Protein AF-A0A7D9D6M4-F1 (afdb_monomer)

Mean predicted aligned error: 22.17 Å

Solvent-accessible surface area (backbone atoms only — not comparable to full-atom values): 16544 Å² total; per-residue (Å²): 140,82,79,52,69,69,61,31,56,76,67,45,70,75,70,66,68,54,82,39,44,69,48,90,82,62,84,64,94,64,69,40,70,57,69,51,54,34,45,64,68,53,24,52,54,39,29,78,74,68,73,42,88,48,61,67,53,36,24,27,18,58,70,50,53,53,51,46,53,53,50,48,55,58,47,51,65,46,49,56,52,55,53,53,61,58,73,75,57,84,84,84,81,92,80,79,89,80,92,78,90,81,89,85,83,88,79,90,87,80,88,83,88,84,88,88,83,85,90,88,86,90,85,83,89,82,87,81,84,89,81,91,75,92,79,84,85,70,83,66,79,80,71,81,73,77,59,56,64,61,51,37,53,50,46,39,70,76,51,46,83,80,55,78,71,80,89,72,81,84,91,66,58,83,86,78,47,53,71,69,56,47,52,52,51,52,53,52,50,50,57,50,48,50,54,53,31,38,71,76,34,69,99,40,24,68,61,54,54,50,53,60,53,56,73,73,70,51,82,60,58,48,75,63,52,52,49,47,54,53,50,50,50,51,53,47,70,72,48,87,49,68,68,57,40,51,54,59,53,56,66,67,76,79,114

Foldseek 3Di:
DDDDPVNCVVVVVVDDADQAAPQPPPPDPDRARFDWWQAPVNQVLSCVPPVDRDDTGHTHHPVSVVVSVVVCVVVVVVVVVVVVVVVPDDDDDDDDDDDDDDDDDDDDDDDDDDDDDDDDDDDDDDDDDDDDDDPPDDDDPPPPPDCLVVLQVLLCVQVPPPQDRDPDDDPDDLVPDDPVVNVVVVVNVVSSQLSVLCVVPPPCSVVVVVVVVVVVPDPPCPVVNVVVVVVLVVQLVPDPDPVSVVVSVVVVVPD

Structure (mmCIF, N/CA/C/O backbone):
data_AF-A0A7D9D6M4-F1
#
_entry.id   AF-A0A7D9D6M4-F1
#
loop_
_atom_site.group_PDB
_atom_site.id
_atom_site.type_symbol
_atom_site.label_atom_id
_atom_site.label_alt_id
_atom_site.label_comp_id
_atom_site.label_asym_id
_atom_site.label_entity_id
_atom_site.label_seq_id
_atom_site.pdbx_PDB_ins_code
_atom_site.Cartn_x
_atom_site.Cartn_y
_atom_site.Cartn_z
_atom_site.occupancy
_atom_site.B_iso_or_equiv
_atom_site.auth_seq_id
_atom_site.auth_comp_id
_atom_site.auth_asym_id
_atom_site.auth_atom_id
_atom_site.pdbx_PDB_model_num
ATOM 1 N N . MET A 1 1 ? 44.114 9.763 -6.422 1.00 50.22 1 MET A N 1
ATOM 2 C CA . MET A 1 1 ? 43.766 8.334 -6.272 1.00 50.22 1 MET A CA 1
ATOM 3 C C . MET A 1 1 ? 43.674 7.740 -7.671 1.00 50.22 1 MET A C 1
ATOM 5 O O . MET A 1 1 ? 42.818 8.164 -8.436 1.00 50.22 1 MET A O 1
ATOM 9 N N . THR A 1 2 ? 44.609 6.870 -8.051 1.00 57.16 2 THR A N 1
ATOM 10 C CA . THR A 1 2 ? 44.751 6.381 -9.433 1.00 57.16 2 THR A CA 1
ATOM 11 C C . THR A 1 2 ? 44.367 4.907 -9.457 1.00 57.16 2 THR A C 1
ATOM 13 O O . THR A 1 2 ? 45.075 4.073 -8.904 1.00 57.16 2 THR A O 1
ATOM 16 N N . VAL A 1 3 ? 43.208 4.587 -10.031 1.00 69.31 3 VAL A N 1
ATOM 17 C CA . VAL A 1 3 ? 42.737 3.198 -10.156 1.00 69.31 3 VAL A CA 1
ATOM 18 C C . VAL A 1 3 ? 43.577 2.491 -11.221 1.00 69.31 3 VAL A C 1
ATOM 20 O O . VAL A 1 3 ? 43.764 3.046 -12.306 1.00 69.31 3 VAL A O 1
ATOM 23 N N . CYS A 1 4 ? 44.098 1.292 -10.932 1.00 79.81 4 CYS A N 1
ATOM 24 C CA . CYS A 1 4 ? 44.968 0.584 -11.874 1.00 79.81 4 CYS A CA 1
ATOM 25 C C . CYS A 1 4 ? 44.189 0.147 -13.135 1.00 79.81 4 CYS A C 1
ATOM 27 O O . CYS A 1 4 ? 43.014 -0.205 -13.012 1.00 79.81 4 CYS A O 1
ATOM 29 N N . PRO A 1 5 ? 44.805 0.128 -14.334 1.00 73.06 5 PRO A N 1
ATOM 30 C CA . PRO A 1 5 ? 44.101 -0.139 -15.594 1.00 73.06 5 PRO A CA 1
ATOM 31 C C . PRO A 1 5 ? 43.316 -1.454 -15.594 1.00 73.06 5 PRO A C 1
ATOM 33 O O . PRO A 1 5 ? 42.152 -1.469 -15.970 1.00 73.06 5 PRO A O 1
ATOM 36 N N . LYS A 1 6 ? 43.899 -2.528 -15.048 1.00 73.81 6 LYS A N 1
ATOM 37 C CA . LYS A 1 6 ? 43.255 -3.846 -14.949 1.00 73.81 6 LYS A CA 1
ATOM 38 C C . LYS A 1 6 ? 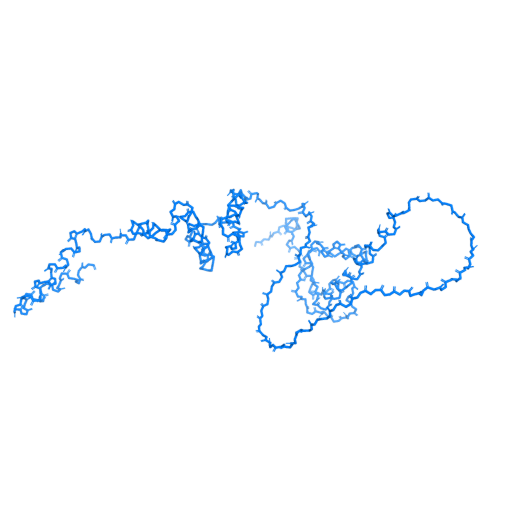42.025 -3.837 -14.035 1.00 73.81 6 LYS A C 1
ATOM 40 O O . LYS A 1 6 ? 40.992 -4.406 -14.361 1.00 73.81 6 LYS A O 1
ATOM 45 N N . HIS A 1 7 ? 42.117 -3.158 -12.894 1.00 72.25 7 HIS A N 1
ATOM 46 C CA . HIS A 1 7 ? 40.987 -2.976 -11.979 1.00 72.25 7 HIS A CA 1
ATOM 47 C C . HIS A 1 7 ? 39.912 -2.079 -12.606 1.00 72.25 7 HIS A C 1
ATOM 49 O O . HIS A 1 7 ? 38.720 -2.269 -12.402 1.00 72.25 7 HIS A O 1
ATOM 55 N N . ARG A 1 8 ? 40.338 -1.120 -13.426 1.00 71.81 8 ARG A N 1
ATOM 56 C CA . ARG A 1 8 ? 39.474 -0.188 -14.143 1.00 71.81 8 ARG A CA 1
ATOM 57 C C . ARG A 1 8 ? 38.750 -0.851 -15.328 1.00 71.81 8 ARG A C 1
ATOM 59 O O . ARG A 1 8 ? 37.613 -0.482 -15.600 1.00 71.81 8 ARG A O 1
ATOM 66 N N . GLU A 1 9 ? 39.356 -1.852 -15.969 1.00 66.94 9 GLU A N 1
ATOM 67 C CA . GLU A 1 9 ? 38.728 -2.748 -16.956 1.00 66.94 9 GLU A CA 1
ATOM 68 C C . GLU A 1 9 ? 37.730 -3.712 -16.307 1.00 66.94 9 GLU A C 1
ATOM 70 O O . GLU A 1 9 ? 36.590 -3.793 -16.757 1.00 66.94 9 GLU A O 1
ATOM 75 N N . LEU A 1 10 ? 38.119 -4.381 -15.215 1.00 69.81 10 LEU A N 1
ATOM 76 C CA . LEU A 1 10 ? 37.256 -5.324 -14.488 1.00 69.81 10 LEU A CA 1
ATOM 77 C C . LEU A 1 10 ? 35.989 -4.668 -13.930 1.00 69.81 10 LEU A C 1
ATOM 79 O O . LEU A 1 10 ? 34.931 -5.286 -13.907 1.00 69.81 10 LEU A O 1
ATOM 83 N N . LEU A 1 11 ? 36.093 -3.412 -13.495 1.00 71.31 11 LEU A N 1
ATOM 84 C CA . LEU A 1 11 ? 34.955 -2.635 -13.006 1.00 71.31 11 LEU A CA 1
ATOM 85 C C . LEU A 1 11 ? 34.173 -1.924 -14.123 1.00 71.31 11 LEU A C 1
ATOM 87 O O . LEU A 1 11 ? 33.243 -1.178 -13.826 1.00 71.31 11 LEU A O 1
ATOM 91 N N . GLY A 1 12 ? 34.562 -2.082 -15.394 1.00 64.94 12 GLY A N 1
ATOM 92 C CA . GLY A 1 12 ? 33.904 -1.408 -16.516 1.00 64.94 12 GLY A CA 1
ATOM 93 C C . GLY A 1 12 ? 34.005 0.123 -16.475 1.00 64.94 12 GLY A C 1
ATOM 94 O O . GLY A 1 12 ? 33.242 0.807 -17.144 1.00 64.94 12 GLY A O 1
ATOM 95 N N . ILE A 1 13 ? 34.952 0.696 -15.723 1.00 66.06 13 ILE A N 1
ATOM 96 C CA . ILE A 1 13 ? 35.081 2.152 -15.510 1.00 66.06 13 ILE A CA 1
ATOM 97 C C . ILE A 1 13 ? 35.510 2.886 -16.797 1.00 66.06 13 ILE A C 1
ATOM 99 O O . ILE A 1 13 ? 35.293 4.091 -16.939 1.00 66.06 13 ILE A O 1
ATOM 103 N N . TYR A 1 14 ? 36.115 2.179 -17.758 1.00 59.72 14 TYR A N 1
ATOM 104 C CA . TYR A 1 14 ? 36.388 2.719 -19.096 1.00 59.72 14 TYR A CA 1
ATOM 105 C C . TYR A 1 14 ? 35.158 2.766 -19.999 1.00 59.72 14 TYR A C 1
ATOM 107 O O . TYR A 1 14 ? 35.207 3.423 -21.040 1.00 59.72 14 TYR A O 1
ATOM 115 N N . TRP A 1 15 ? 34.071 2.090 -19.623 1.00 60.31 15 TRP A N 1
ATOM 116 C CA . TRP A 1 15 ? 32.857 2.103 -20.411 1.00 60.31 15 TRP A CA 1
ATOM 117 C C . TRP A 1 15 ? 32.214 3.481 -20.293 1.00 60.31 15 TRP A C 1
ATOM 119 O O . TRP A 1 15 ? 31.573 3.840 -19.306 1.00 60.31 15 TRP A O 1
ATOM 129 N N . ARG A 1 16 ? 32.456 4.292 -21.317 1.00 59.62 16 ARG A N 1
ATOM 130 C CA . ARG A 1 16 ? 31.718 5.519 -21.554 1.00 59.62 16 ARG A CA 1
ATOM 131 C C . ARG A 1 16 ? 30.738 5.214 -22.672 1.00 59.62 16 ARG A C 1
ATOM 133 O O . ARG A 1 16 ? 31.200 4.857 -23.761 1.00 59.62 16 ARG A O 1
ATOM 140 N N . PRO A 1 17 ? 29.424 5.330 -22.432 1.00 60.41 17 PRO A N 1
ATOM 141 C CA . PRO A 1 17 ? 28.465 5.183 -23.505 1.00 60.41 17 PRO A CA 1
ATOM 142 C C . PRO A 1 17 ? 28.837 6.180 -24.597 1.00 60.41 17 PRO A C 1
ATOM 144 O O . PRO A 1 17 ? 29.098 7.359 -24.346 1.00 60.41 17 PRO A O 1
ATOM 147 N N . VAL A 1 18 ? 28.943 5.684 -25.824 1.00 66.19 18 VAL A N 1
ATOM 148 C CA . VAL A 1 18 ? 29.160 6.564 -26.965 1.00 66.19 18 VAL A CA 1
ATOM 149 C C . VAL A 1 18 ? 27.889 7.393 -27.099 1.00 66.19 18 VAL A C 1
ATOM 151 O O . VAL A 1 18 ? 26.826 6.814 -27.292 1.00 66.19 18 VAL A O 1
ATOM 154 N N . HIS A 1 19 ? 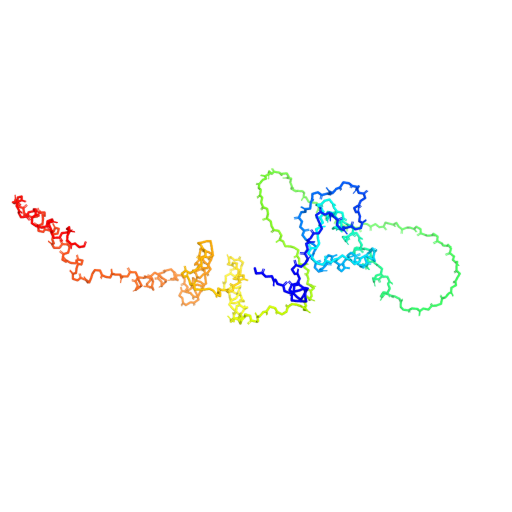27.988 8.725 -27.047 1.00 69.38 19 HIS A N 1
ATOM 155 C CA . HIS A 1 19 ? 26.836 9.637 -27.176 1.00 69.38 19 HIS A CA 1
ATOM 156 C C . HIS A 1 19 ? 26.239 9.702 -28.593 1.00 69.38 19 HIS A C 1
ATOM 158 O O . HIS A 1 19 ? 25.723 10.728 -29.046 1.00 69.38 19 HIS A O 1
ATOM 164 N N . ARG A 1 20 ? 26.382 8.617 -29.354 1.00 81.12 20 ARG A N 1
ATOM 165 C CA . ARG A 1 20 ? 25.864 8.444 -30.703 1.00 81.12 20 ARG A CA 1
ATOM 166 C C . ARG A 1 20 ? 25.020 7.185 -30.715 1.00 81.12 20 ARG A C 1
ATOM 168 O O . ARG A 1 20 ? 25.430 6.160 -30.183 1.00 81.12 20 ARG A O 1
ATOM 175 N N . CYS A 1 21 ? 23.884 7.272 -31.398 1.00 87.12 21 CYS A N 1
ATOM 176 C CA . CYS A 1 21 ? 23.018 6.130 -31.638 1.00 87.12 21 CYS A CA 1
ATOM 177 C C . CYS A 1 21 ? 23.811 4.976 -32.269 1.00 87.12 21 CYS A C 1
ATOM 179 O O . CYS A 1 21 ? 24.358 5.139 -33.359 1.00 87.12 21 CYS A O 1
ATOM 181 N N . GLN A 1 22 ? 23.843 3.823 -31.600 1.00 86.25 22 GLN A N 1
ATOM 182 C CA . GLN A 1 22 ? 24.524 2.618 -32.095 1.00 86.25 22 GLN A CA 1
ATOM 183 C C . GLN A 1 22 ? 23.600 1.661 -32.866 1.00 86.25 22 GLN A C 1
ATOM 185 O O . GLN A 1 22 ? 23.990 0.545 -33.193 1.00 86.25 22 GLN A O 1
ATOM 190 N N . HIS A 1 23 ? 22.358 2.062 -33.147 1.00 87.56 23 HIS A N 1
ATOM 191 C CA . HIS A 1 23 ? 21.409 1.191 -33.837 1.00 87.56 23 HIS A CA 1
ATOM 192 C C . HIS A 1 23 ? 21.725 1.084 -35.346 1.00 87.56 23 HIS A C 1
ATOM 194 O O . HIS A 1 23 ? 21.899 2.128 -35.978 1.00 87.56 23 HIS A O 1
ATOM 200 N N . PRO A 1 24 ? 21.683 -0.113 -35.971 1.00 87.25 24 PRO A N 1
ATOM 201 C CA . PRO A 1 24 ? 21.989 -0.293 -37.402 1.00 87.25 24 PRO A CA 1
ATOM 202 C C . PRO A 1 24 ? 21.099 0.513 -38.360 1.00 87.25 24 PRO A C 1
ATOM 204 O O . PRO A 1 24 ? 21.524 0.924 -39.434 1.00 87.25 24 PRO A O 1
ATOM 207 N N . LEU A 1 25 ? 19.850 0.786 -37.965 1.00 85.75 25 LEU A N 1
ATOM 208 C CA . LEU A 1 25 ? 18.918 1.616 -38.750 1.00 85.75 25 LEU A CA 1
ATOM 209 C C . LEU A 1 25 ? 19.247 3.121 -38.732 1.00 85.75 25 LEU A C 1
ATOM 211 O O . LEU A 1 25 ? 18.561 3.904 -39.397 1.00 85.75 25 LEU A O 1
ATOM 215 N N . HIS A 1 26 ? 20.245 3.555 -37.958 1.00 86.00 26 HIS A N 1
ATOM 216 C CA . HIS A 1 26 ? 20.613 4.963 -37.859 1.00 86.00 26 HIS A CA 1
ATOM 217 C C . HIS A 1 26 ? 21.401 5.396 -39.099 1.00 86.00 26 HIS A C 1
ATOM 219 O O . HIS A 1 26 ? 22.602 5.183 -39.202 1.00 86.00 26 HIS A O 1
ATOM 225 N N . LYS A 1 27 ? 20.716 6.034 -40.052 1.00 77.00 27 LYS A N 1
ATOM 226 C CA . LYS A 1 27 ? 21.308 6.485 -41.327 1.00 77.00 27 LYS A CA 1
ATOM 227 C C . LYS A 1 27 ? 21.856 7.921 -41.298 1.00 77.00 27 LYS A C 1
ATOM 229 O O . LYS A 1 27 ? 22.356 8.404 -42.307 1.00 77.00 27 LYS A O 1
ATOM 234 N N . SER A 1 28 ? 21.744 8.628 -40.173 1.00 73.75 28 SER A N 1
ATOM 235 C CA . SER A 1 28 ? 22.079 10.057 -40.094 1.00 73.75 28 SER A CA 1
ATOM 236 C C . SER A 1 28 ? 23.508 10.291 -39.598 1.00 73.75 28 SER A C 1
ATOM 238 O O . SER A 1 28 ? 23.866 9.838 -38.515 1.00 73.75 28 SER A O 1
ATOM 240 N N . SER A 1 29 ? 24.298 11.106 -40.306 1.00 65.50 29 SER A N 1
ATOM 241 C CA . SER A 1 29 ? 25.647 11.508 -39.855 1.00 65.50 29 SER A CA 1
ATOM 242 C C . SER A 1 29 ? 25.647 12.388 -38.598 1.00 65.50 29 SER A C 1
ATOM 244 O O . SER A 1 29 ? 26.674 12.518 -37.934 1.00 65.50 29 SER A O 1
ATOM 246 N N . LYS A 1 30 ? 24.506 13.002 -38.250 1.00 66.19 30 LYS A N 1
ATOM 247 C CA . LYS A 1 30 ? 24.358 13.787 -37.017 1.00 66.19 30 LYS A CA 1
ATOM 248 C C . LYS A 1 30 ? 24.189 12.852 -35.810 1.00 66.19 30 LYS A C 1
ATOM 250 O O . LYS A 1 30 ? 23.420 11.889 -35.908 1.00 66.19 30 LYS A O 1
ATOM 255 N N . PRO A 1 31 ? 24.841 13.140 -34.666 1.00 63.72 31 PRO A N 1
ATOM 256 C CA . PRO A 1 31 ? 24.585 12.414 -33.429 1.00 63.72 31 PRO A CA 1
ATOM 257 C C . PRO A 1 31 ? 23.116 12.626 -33.049 1.00 63.72 31 PRO A C 1
ATOM 259 O O . PRO A 1 31 ? 22.688 13.742 -32.756 1.00 63.72 31 PRO A O 1
ATOM 262 N N . GLY A 1 32 ? 22.307 11.569 -33.148 1.00 64.12 32 GLY A N 1
ATOM 263 C CA . GLY A 1 32 ? 20.921 11.621 -32.695 1.00 64.12 32 GLY A CA 1
ATOM 264 C C . GLY A 1 32 ? 20.891 11.856 -31.188 1.00 64.12 32 GLY A C 1
ATOM 265 O O . GLY A 1 32 ? 21.731 11.306 -30.482 1.00 64.12 32 GLY A O 1
ATOM 266 N N . LYS A 1 33 ? 19.930 12.647 -30.692 1.00 71.56 33 LYS A N 1
ATOM 267 C CA . LYS A 1 33 ? 19.698 12.757 -29.246 1.00 71.56 33 LYS A CA 1
ATOM 268 C C . LYS A 1 33 ? 19.424 11.358 -28.703 1.00 71.56 33 LYS A C 1
ATOM 270 O O . LYS A 1 33 ? 18.444 10.715 -29.094 1.00 71.56 33 LYS A O 1
ATOM 275 N N . CYS A 1 34 ? 20.340 10.884 -27.878 1.00 76.50 34 CYS A N 1
ATOM 276 C CA . CYS A 1 34 ? 20.250 9.585 -27.254 1.00 76.50 34 CYS A CA 1
ATOM 277 C C . CYS A 1 34 ? 19.219 9.645 -26.129 1.00 76.50 34 CYS A C 1
ATOM 279 O O . CYS A 1 34 ? 19.169 10.624 -25.390 1.00 76.50 34 CYS A O 1
ATOM 281 N N . ASP A 1 35 ? 18.346 8.641 -26.073 1.00 76.25 35 ASP A N 1
ATOM 282 C CA . ASP A 1 35 ? 17.204 8.622 -25.154 1.00 76.25 35 ASP A CA 1
ATOM 283 C C . ASP A 1 35 ? 17.455 7.632 -24.014 1.00 76.25 35 ASP A C 1
ATOM 285 O O . ASP A 1 35 ? 17.551 8.003 -22.849 1.00 76.25 35 ASP A O 1
ATOM 289 N N . ARG A 1 36 ? 17.627 6.350 -24.359 1.00 79.31 36 ARG A N 1
ATOM 290 C CA . ARG A 1 36 ? 17.828 5.269 -23.385 1.00 79.31 36 ARG A CA 1
ATOM 291 C C . ARG A 1 36 ? 18.831 4.245 -23.892 1.00 79.31 36 ARG A C 1
ATOM 293 O O . ARG A 1 36 ? 18.892 3.985 -25.099 1.00 79.31 36 ARG A O 1
ATOM 300 N N . GLY A 1 37 ? 19.530 3.613 -22.952 1.00 86.44 37 GLY A N 1
ATOM 301 C CA . GLY A 1 37 ? 20.450 2.511 -23.215 1.00 86.44 37 GLY A CA 1
ATOM 302 C C . GLY A 1 37 ? 19.768 1.271 -23.809 1.00 86.44 37 GLY A C 1
ATOM 303 O O . GLY A 1 37 ? 18.572 1.025 -23.609 1.00 86.44 37 GLY A O 1
ATOM 304 N N . VAL A 1 38 ? 20.534 0.495 -24.567 1.00 87.38 38 VAL A N 1
ATOM 305 C CA . VAL A 1 38 ? 20.157 -0.817 -25.107 1.00 87.38 38 VAL A CA 1
ATOM 306 C C . VAL A 1 38 ? 20.009 -1.807 -23.957 1.00 87.38 38 VAL A C 1
ATOM 308 O O . VAL A 1 38 ? 20.909 -1.939 -23.132 1.00 87.38 38 VAL A O 1
ATOM 311 N N . THR A 1 39 ? 18.885 -2.516 -23.896 1.00 87.81 39 THR A N 1
ATOM 312 C CA . THR A 1 39 ? 18.700 -3.643 -22.970 1.00 87.81 39 THR A CA 1
ATOM 313 C C . THR A 1 39 ? 19.249 -4.927 -23.588 1.00 87.81 39 THR A C 1
ATOM 315 O O . THR A 1 39 ? 19.402 -5.008 -24.805 1.00 87.81 39 THR A O 1
ATOM 318 N N . PHE A 1 40 ? 19.500 -5.958 -22.779 1.00 86.44 40 PHE A N 1
ATOM 319 C CA . PHE A 1 40 ? 19.963 -7.255 -23.285 1.00 86.44 40 PHE A CA 1
ATOM 320 C C . PHE A 1 40 ? 19.023 -7.838 -24.354 1.00 86.44 40 PHE A C 1
ATOM 322 O O . PHE A 1 40 ? 19.477 -8.218 -25.431 1.00 86.44 40 PHE A O 1
ATOM 329 N N . LYS A 1 41 ? 17.705 -7.802 -24.104 1.00 89.62 41 LYS A N 1
ATOM 330 C CA . LYS A 1 41 ? 16.676 -8.209 -25.075 1.00 89.62 41 LYS A CA 1
ATOM 331 C C . LYS A 1 41 ? 16.829 -7.479 -26.410 1.00 89.62 41 LYS A C 1
ATOM 333 O O . LYS A 1 41 ? 16.899 -8.119 -27.449 1.00 89.62 41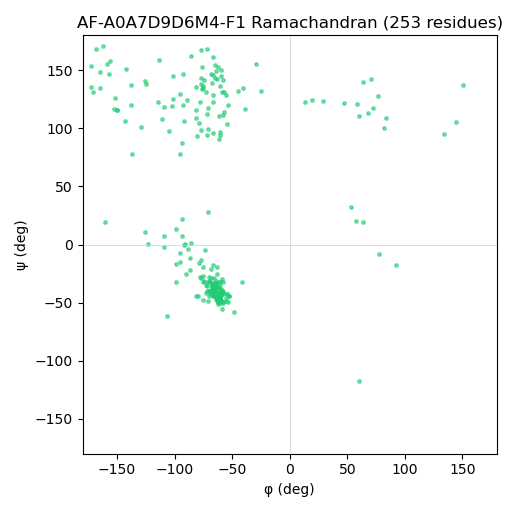 LYS A O 1
ATOM 338 N N . MET A 1 42 ? 16.965 -6.156 -26.367 1.00 88.88 42 MET A N 1
ATOM 339 C CA . MET A 1 42 ? 17.135 -5.347 -27.572 1.00 88.88 42 MET A CA 1
ATOM 340 C C . MET A 1 42 ? 18.467 -5.645 -28.281 1.00 88.88 42 MET A C 1
ATOM 342 O O . MET A 1 42 ? 18.509 -5.679 -29.502 1.00 88.88 42 MET A O 1
ATOM 346 N N . SER A 1 43 ? 19.555 -5.895 -27.547 1.00 90.56 43 SER A N 1
ATOM 347 C CA . SER A 1 43 ? 20.842 -6.313 -28.128 1.00 90.56 43 SER A CA 1
ATOM 348 C C . SER A 1 43 ? 20.718 -7.640 -28.884 1.00 90.56 43 SER A C 1
ATOM 350 O O . SER A 1 43 ? 21.168 -7.744 -30.026 1.00 90.56 43 SER A O 1
ATOM 352 N N . LYS A 1 44 ? 20.038 -8.625 -28.283 1.00 90.44 44 LYS A N 1
ATOM 353 C CA . LYS A 1 44 ? 19.739 -9.918 -28.909 1.00 90.44 44 LYS A CA 1
ATOM 354 C C . LYS A 1 44 ? 18.874 -9.750 -30.159 1.00 90.44 44 LYS A C 1
ATOM 356 O O . LYS A 1 44 ? 19.230 -10.257 -31.212 1.00 90.44 44 LYS A O 1
ATOM 361 N N . GLU A 1 45 ? 17.803 -8.965 -30.068 1.00 93.31 45 GLU A N 1
ATOM 362 C CA . GLU A 1 45 ? 16.934 -8.631 -31.203 1.00 93.31 45 GLU A CA 1
ATOM 363 C C . GLU A 1 45 ? 17.712 -7.961 -32.346 1.00 93.31 45 GLU A C 1
ATOM 365 O O . GLU A 1 45 ? 17.502 -8.286 -33.515 1.00 93.31 45 GLU A O 1
ATOM 370 N N . ILE A 1 46 ? 18.641 -7.052 -32.024 1.00 91.38 46 ILE A N 1
ATOM 371 C CA . ILE A 1 46 ? 19.475 -6.395 -33.034 1.00 91.38 46 ILE A CA 1
ATOM 372 C C . ILE A 1 46 ? 20.416 -7.399 -33.708 1.00 91.38 46 ILE A C 1
ATOM 374 O O . ILE A 1 46 ? 20.549 -7.389 -34.934 1.00 91.38 46 ILE A O 1
ATOM 378 N N . LYS A 1 47 ? 21.045 -8.272 -32.917 1.00 91.50 47 LYS A N 1
ATOM 379 C CA . LYS A 1 47 ? 21.922 -9.327 -33.420 1.00 91.50 47 LYS A CA 1
ATOM 380 C C . LYS A 1 47 ? 21.161 -10.282 -34.343 1.00 91.50 47 LYS A C 1
ATOM 382 O O . LYS A 1 47 ? 21.621 -10.548 -35.441 1.00 91.50 47 LYS A O 1
ATOM 387 N N . ASP A 1 48 ? 19.974 -10.726 -33.949 1.00 90.00 48 ASP A N 1
ATOM 388 C CA . ASP A 1 48 ? 19.199 -11.702 -34.721 1.00 90.00 48 ASP A CA 1
ATOM 389 C C . ASP A 1 48 ? 18.673 -11.139 -36.054 1.00 90.00 48 ASP A C 1
ATOM 391 O O . ASP A 1 48 ? 18.454 -11.892 -37.000 1.00 90.00 48 ASP A O 1
ATOM 395 N N . GLN A 1 49 ? 18.423 -9.828 -36.134 1.00 89.06 49 GLN A N 1
ATOM 396 C CA . GLN A 1 49 ? 17.820 -9.204 -37.318 1.00 89.06 49 GLN A CA 1
ATOM 397 C C . GLN A 1 49 ? 18.813 -8.532 -38.259 1.00 89.06 49 GLN A C 1
ATOM 399 O O . GLN A 1 49 ? 18.566 -8.479 -39.463 1.00 89.06 49 GLN A O 1
ATOM 404 N N . TRP A 1 50 ? 19.897 -7.978 -37.720 1.00 89.50 50 TRP A N 1
ATOM 405 C CA . TRP A 1 50 ? 20.874 -7.213 -38.495 1.00 89.50 50 TRP A CA 1
ATOM 406 C C . TRP A 1 50 ? 22.295 -7.767 -38.385 1.00 89.50 50 TRP A C 1
ATOM 408 O O . TRP A 1 50 ? 23.188 -7.186 -38.989 1.00 89.50 50 TRP A O 1
ATOM 418 N N . ASP A 1 51 ? 22.513 -8.851 -37.632 1.00 88.50 51 ASP A N 1
ATOM 419 C CA . ASP A 1 51 ? 23.829 -9.464 -37.382 1.00 88.50 51 ASP A CA 1
ATOM 420 C C . ASP A 1 51 ? 24.880 -8.473 -36.845 1.00 88.50 51 ASP A C 1
ATOM 422 O O . ASP A 1 51 ? 26.079 -8.564 -37.094 1.00 88.50 51 ASP A O 1
ATOM 426 N N . VAL A 1 52 ? 24.416 -7.481 -36.075 1.00 90.25 52 VAL A N 1
ATOM 427 C CA . VAL A 1 52 ? 25.271 -6.483 -35.422 1.00 90.25 52 VAL A CA 1
ATOM 428 C C . VAL A 1 52 ? 25.188 -6.652 -33.913 1.00 90.25 52 VAL A C 1
ATOM 430 O O . VAL A 1 52 ? 24.119 -6.531 -33.314 1.00 90.25 52 VAL A O 1
ATOM 433 N N . LEU A 1 53 ? 26.334 -6.871 -33.269 1.00 88.44 53 LEU A N 1
ATOM 434 C CA . LEU A 1 53 ? 26.414 -6.916 -31.813 1.00 88.44 53 LEU A CA 1
ATOM 435 C C . LEU A 1 53 ? 26.486 -5.498 -31.236 1.00 88.44 53 LEU A C 1
ATOM 437 O O . LEU A 1 53 ? 27.516 -4.828 -31.318 1.00 88.44 53 LEU A O 1
ATOM 441 N N . VAL A 1 54 ? 25.401 -5.061 -30.601 1.00 88.00 54 VAL A N 1
ATOM 442 C CA . VAL A 1 54 ? 25.353 -3.800 -29.847 1.00 88.00 54 VAL A CA 1
ATOM 443 C C . VAL A 1 54 ? 25.468 -4.108 -28.359 1.00 88.00 54 VAL A C 1
ATOM 445 O O . VAL A 1 54 ? 24.686 -4.892 -27.829 1.00 88.00 54 VAL A O 1
ATOM 448 N N . GLN A 1 55 ? 26.431 -3.501 -27.669 1.00 85.25 55 GLN A N 1
ATOM 449 C CA . GLN A 1 55 ? 26.638 -3.742 -26.238 1.00 85.25 55 GLN A CA 1
ATOM 450 C C . GLN A 1 55 ? 25.445 -3.253 -25.401 1.00 85.25 55 GLN A C 1
ATOM 452 O O . GLN A 1 55 ? 24.844 -2.212 -25.680 1.00 85.25 55 GLN A O 1
ATOM 457 N N . THR A 1 56 ? 25.109 -3.992 -24.344 1.00 84.38 56 THR A N 1
ATOM 458 C CA . THR A 1 56 ? 24.096 -3.566 -23.369 1.00 84.38 56 THR A CA 1
ATOM 459 C C . THR A 1 56 ? 24.525 -2.249 -22.717 1.00 84.38 56 THR A C 1
ATOM 461 O O . THR A 1 56 ? 25.688 -2.070 -22.367 1.00 84.38 56 THR A O 1
ATOM 464 N N . GLY A 1 57 ? 23.590 -1.311 -22.575 1.00 80.31 57 GLY A N 1
ATOM 465 C CA . GLY A 1 57 ? 23.839 0.045 -22.086 1.00 80.31 57 GLY A CA 1
ATOM 466 C C . GLY A 1 57 ? 24.133 1.066 -23.187 1.00 80.31 57 GLY A C 1
ATOM 467 O O . GLY A 1 57 ? 23.968 2.259 -22.947 1.00 80.31 57 GLY A O 1
ATOM 468 N N . SER A 1 58 ? 24.489 0.638 -24.403 1.00 85.88 58 SER A N 1
ATOM 469 C CA . SER A 1 58 ? 24.777 1.560 -25.504 1.00 85.88 58 SER A CA 1
ATOM 470 C C . SER A 1 58 ? 23.604 2.479 -25.824 1.00 85.88 58 SER A C 1
ATOM 472 O O . SER A 1 58 ? 22.443 2.075 -25.801 1.00 85.88 58 SER A O 1
ATOM 474 N N . GLU A 1 59 ? 23.895 3.733 -26.141 1.00 86.06 59 GLU A N 1
ATOM 475 C CA . GLU A 1 59 ? 22.867 4.736 -26.371 1.00 86.06 59 GLU A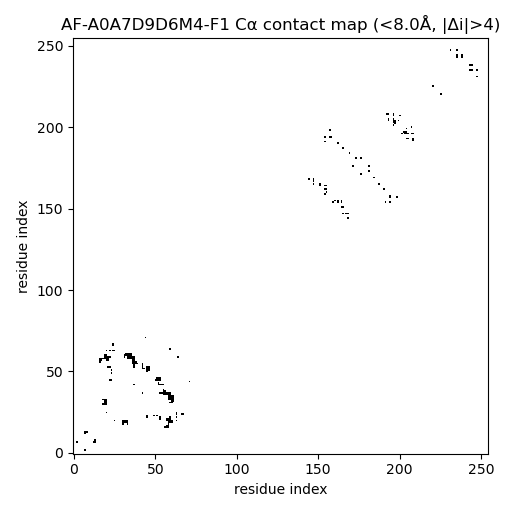 CA 1
ATOM 476 C C . GLU A 1 59 ? 22.194 4.574 -27.750 1.00 86.06 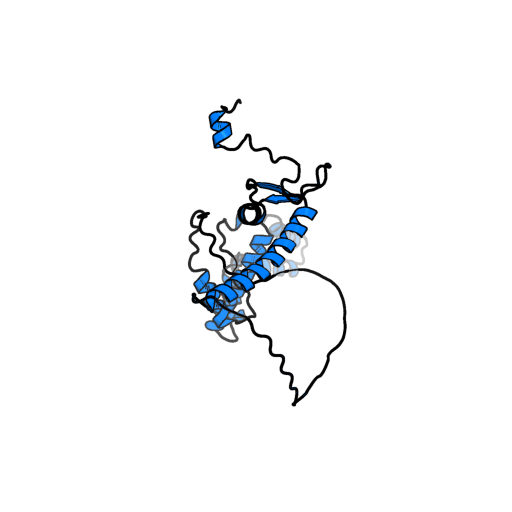59 GLU A C 1
ATOM 478 O O . GLU A 1 59 ? 22.849 4.411 -28.784 1.00 86.06 59 GLU A O 1
ATOM 483 N N . ILE A 1 60 ? 20.857 4.632 -27.775 1.00 87.88 60 ILE A N 1
ATOM 484 C CA . ILE A 1 60 ? 20.042 4.633 -28.999 1.00 87.88 60 ILE A CA 1
ATOM 485 C C . ILE A 1 60 ? 19.108 5.845 -28.992 1.00 87.88 60 ILE A C 1
ATOM 487 O O . ILE A 1 60 ? 18.533 6.211 -27.963 1.00 87.88 60 ILE A O 1
ATOM 491 N N . CYS A 1 61 ? 18.934 6.470 -30.159 1.00 88.69 61 CYS A N 1
ATOM 492 C CA . CYS A 1 61 ? 18.010 7.586 -30.330 1.00 88.69 61 CYS A CA 1
ATOM 493 C C . CYS A 1 61 ? 16.547 7.118 -30.390 1.00 88.69 61 CYS A C 1
ATOM 495 O O . CYS A 1 61 ? 16.241 6.013 -30.849 1.00 88.69 61 CYS A O 1
ATOM 497 N N . ARG A 1 62 ? 15.621 7.994 -29.987 1.00 86.12 62 ARG A N 1
ATOM 498 C CA . ARG A 1 62 ? 14.183 7.683 -29.929 1.00 86.12 62 ARG A CA 1
ATOM 499 C C . ARG A 1 62 ? 13.629 7.135 -31.254 1.00 86.12 62 ARG A C 1
ATOM 501 O O . ARG A 1 62 ? 12.970 6.101 -31.265 1.00 86.12 62 ARG A O 1
ATOM 508 N N . GLN A 1 63 ? 14.000 7.757 -32.374 1.00 87.88 63 GLN A N 1
ATOM 509 C CA . GLN A 1 63 ? 13.541 7.367 -33.715 1.00 87.88 63 GLN A CA 1
ATOM 510 C C . GLN A 1 63 ? 13.967 5.946 -34.106 1.00 87.88 63 GLN A C 1
ATOM 512 O O . GLN A 1 63 ? 13.191 5.200 -34.697 1.00 87.88 63 GLN A O 1
ATOM 517 N N . CYS A 1 64 ? 15.205 5.549 -33.793 1.00 89.12 64 CYS A N 1
ATOM 518 C CA . CYS A 1 64 ? 15.665 4.193 -34.095 1.00 89.12 64 CYS A CA 1
ATOM 519 C C . CYS A 1 64 ? 14.997 3.159 -33.191 1.00 89.12 64 CYS A C 1
ATOM 521 O O . CYS A 1 64 ? 14.732 2.051 -33.641 1.00 89.12 64 CYS A O 1
ATOM 523 N N . ARG A 1 65 ? 14.674 3.524 -31.946 1.00 88.31 65 ARG A N 1
ATOM 524 C CA . ARG A 1 65 ? 13.939 2.655 -31.021 1.00 88.31 65 ARG A CA 1
ATOM 525 C C . ARG A 1 65 ? 12.494 2.426 -31.473 1.00 88.31 65 ARG A C 1
ATOM 527 O O . ARG A 1 65 ? 12.010 1.304 -31.375 1.00 88.31 65 ARG A O 1
ATOM 534 N N . GLU A 1 66 ? 11.817 3.457 -31.972 1.00 89.00 66 GLU A N 1
ATOM 535 C CA . GLU A 1 66 ? 10.469 3.342 -32.552 1.00 89.00 66 GLU A CA 1
ATOM 536 C C . GLU A 1 66 ? 10.482 2.427 -33.785 1.00 89.00 66 GLU A C 1
ATOM 538 O O . GLU A 1 66 ? 9.780 1.418 -33.803 1.00 89.00 66 GLU A O 1
ATOM 543 N N . LYS A 1 67 ? 11.391 2.678 -34.736 1.00 88.81 67 LYS A N 1
ATOM 544 C CA . LYS A 1 67 ? 11.568 1.827 -35.926 1.00 88.81 67 LYS A CA 1
ATOM 545 C C . LYS A 1 67 ? 11.929 0.384 -35.583 1.00 88.81 67 LYS A C 1
ATOM 547 O O . LYS A 1 67 ? 11.447 -0.541 -36.225 1.00 88.81 67 LYS A O 1
ATOM 552 N N . HIS A 1 68 ? 12.766 0.179 -34.566 1.00 90.12 68 HIS A N 1
ATOM 553 C CA . HIS A 1 68 ? 13.100 -1.153 -34.071 1.00 90.12 68 HIS A CA 1
ATOM 554 C C . HIS A 1 68 ? 11.849 -1.880 -33.561 1.00 90.12 68 HIS A C 1
ATOM 556 O O . HIS A 1 68 ? 11.606 -3.014 -33.955 1.00 90.12 68 HIS A O 1
ATOM 562 N N . LYS A 1 69 ? 11.004 -1.221 -32.753 1.00 89.19 69 LYS A N 1
ATOM 563 C CA . LYS A 1 69 ? 9.741 -1.811 -32.272 1.00 89.19 69 LYS A CA 1
ATOM 564 C C . LYS A 1 69 ? 8.805 -2.186 -33.423 1.00 89.19 69 LYS A C 1
ATOM 566 O O . LYS A 1 69 ? 8.201 -3.253 -33.383 1.00 89.19 69 LYS A O 1
ATOM 571 N N . GLU A 1 70 ? 8.680 -1.330 -34.433 1.00 87.75 70 GLU A N 1
ATOM 572 C CA . GLU A 1 70 ? 7.870 -1.605 -35.628 1.00 87.75 70 GLU A CA 1
ATOM 573 C C . GLU A 1 70 ? 8.420 -2.792 -36.428 1.00 87.75 70 GLU A C 1
ATOM 575 O O . GLU A 1 70 ? 7.664 -3.685 -36.820 1.00 87.75 70 GLU A O 1
ATOM 580 N N . HIS A 1 71 ? 9.741 -2.848 -36.615 1.00 86.94 71 HIS A N 1
ATOM 581 C CA . HIS A 1 71 ? 10.407 -3.937 -37.323 1.00 86.94 71 HIS A CA 1
ATOM 582 C C . HIS A 1 71 ? 10.280 -5.265 -36.568 1.00 86.94 71 HIS A C 1
ATOM 584 O O . HIS A 1 71 ? 9.971 -6.288 -37.174 1.00 86.94 71 HIS A O 1
ATOM 590 N N . ILE A 1 72 ? 10.421 -5.253 -35.240 1.00 86.06 72 ILE A N 1
ATOM 591 C CA . ILE A 1 72 ? 10.237 -6.433 -34.389 1.00 86.06 72 ILE A CA 1
ATOM 592 C C . ILE A 1 72 ? 8.799 -6.935 -34.455 1.00 86.06 72 ILE A C 1
ATOM 594 O O . ILE A 1 72 ? 8.600 -8.114 -34.742 1.00 86.06 72 ILE A O 1
ATOM 598 N N . LYS A 1 73 ? 7.799 -6.057 -34.298 1.00 83.69 73 LYS A N 1
ATOM 599 C CA . LYS A 1 73 ? 6.379 -6.424 -34.449 1.00 83.69 73 LYS A CA 1
ATOM 600 C C . LYS A 1 73 ? 6.109 -7.063 -35.813 1.00 83.69 73 LYS A C 1
ATOM 602 O O . LYS A 1 73 ? 5.551 -8.152 -35.881 1.00 83.69 73 LYS A O 1
ATOM 607 N N . THR A 1 74 ? 6.593 -6.434 -36.883 1.00 78.94 74 THR A N 1
ATOM 608 C CA . THR A 1 74 ? 6.422 -6.926 -38.259 1.00 78.94 74 THR A CA 1
ATOM 609 C C . THR A 1 74 ? 7.141 -8.259 -38.491 1.00 78.94 74 THR A C 1
ATOM 611 O O . THR A 1 74 ? 6.618 -9.137 -39.172 1.00 78.94 74 THR A O 1
ATOM 614 N N . SER A 1 75 ? 8.335 -8.437 -37.923 1.00 73.69 75 SER A N 1
ATOM 615 C CA . SER A 1 75 ? 9.114 -9.675 -38.039 1.00 73.69 75 SER A CA 1
ATOM 616 C C . SER A 1 75 ? 8.531 -10.830 -37.220 1.00 73.69 75 SER A C 1
ATOM 618 O O . SER A 1 75 ? 8.575 -11.969 -37.670 1.00 73.69 75 SER A O 1
ATOM 620 N N . CYS A 1 76 ? 7.946 -10.545 -36.053 1.00 60.38 76 CYS A N 1
ATOM 621 C CA . CYS A 1 76 ? 7.328 -11.537 -35.180 1.00 60.38 76 CYS A CA 1
ATOM 622 C C . CYS A 1 76 ? 6.080 -12.124 -35.851 1.00 60.38 76 CYS A C 1
ATOM 624 O O . CYS A 1 76 ? 5.934 -13.339 -35.936 1.00 60.38 76 CYS A O 1
ATOM 626 N N . SER A 1 77 ? 5.250 -11.273 -36.469 1.00 59.00 77 SER A N 1
ATOM 627 C CA . SER A 1 77 ? 4.096 -11.721 -37.260 1.00 59.00 77 SER A CA 1
ATOM 628 C C . SER A 1 77 ? 4.475 -12.560 -38.489 1.00 59.00 77 SER A C 1
ATOM 630 O O . SER A 1 77 ? 3.663 -13.366 -38.939 1.00 59.00 77 SER A O 1
ATOM 632 N N . LYS A 1 78 ? 5.687 -12.392 -39.038 1.00 58.53 78 LYS A N 1
ATOM 633 C CA . LYS A 1 78 ? 6.204 -13.218 -40.143 1.00 58.53 78 LYS A CA 1
ATOM 634 C C . LYS A 1 78 ? 6.769 -14.552 -39.646 1.00 58.53 78 LYS A C 1
ATOM 636 O O . LYS A 1 78 ? 6.390 -15.580 -40.189 1.00 58.53 78 LYS A O 1
ATOM 641 N N . LYS A 1 79 ? 7.550 -14.553 -38.556 1.00 57.88 79 LYS A N 1
ATOM 642 C CA . LYS A 1 79 ? 8.066 -15.787 -37.930 1.00 57.88 79 LYS A CA 1
ATOM 643 C C . LYS A 1 79 ? 6.942 -16.732 -37.491 1.00 57.88 79 LYS A C 1
ATOM 645 O O . LYS A 1 79 ? 7.011 -17.912 -37.788 1.00 57.88 79 LYS A O 1
ATOM 650 N N . ILE A 1 80 ? 5.856 -16.209 -36.910 1.00 58.44 80 ILE A N 1
ATOM 651 C CA . ILE A 1 80 ? 4.681 -17.023 -36.540 1.00 58.44 80 ILE A CA 1
ATOM 652 C C . ILE A 1 80 ? 4.053 -17.704 -37.769 1.00 58.44 80 ILE A C 1
ATOM 654 O O . ILE A 1 80 ? 3.631 -18.851 -37.682 1.00 58.44 80 ILE A O 1
ATOM 658 N N . ARG A 1 81 ? 4.003 -17.031 -38.928 1.00 54.91 81 ARG A N 1
ATOM 659 C CA . ARG A 1 81 ? 3.496 -17.642 -40.169 1.00 54.91 81 ARG A CA 1
ATOM 660 C C . ARG A 1 81 ? 4.448 -18.708 -40.703 1.00 54.91 81 ARG A C 1
ATOM 662 O O . ARG A 1 81 ? 3.988 -19.787 -41.055 1.00 54.91 81 ARG A O 1
ATOM 669 N N . ASP A 1 82 ? 5.748 -18.434 -40.712 1.00 55.03 82 ASP A N 1
ATOM 670 C CA . ASP A 1 82 ? 6.753 -19.372 -41.221 1.00 55.03 82 ASP A CA 1
ATOM 671 C C . ASP A 1 82 ? 6.881 -20.625 -40.331 1.00 55.03 82 ASP A C 1
ATOM 673 O O . ASP A 1 82 ? 7.050 -21.731 -40.845 1.00 55.03 82 ASP A O 1
ATOM 677 N N . ASP A 1 83 ? 6.725 -20.481 -39.011 1.00 55.22 83 ASP A N 1
ATOM 678 C CA . ASP A 1 83 ? 6.756 -21.591 -38.050 1.00 55.22 83 ASP A CA 1
ATOM 679 C C . ASP A 1 83 ? 5.461 -22.426 -38.083 1.00 55.22 83 ASP A C 1
ATOM 681 O O . ASP A 1 83 ? 5.507 -23.644 -37.911 1.00 55.22 83 ASP A O 1
ATOM 685 N N . VAL A 1 84 ? 4.302 -21.817 -38.370 1.00 56.44 84 VAL A N 1
ATOM 686 C CA . VAL A 1 84 ? 3.044 -22.554 -38.610 1.00 56.44 84 VAL A CA 1
ATOM 687 C C . VAL A 1 84 ? 3.099 -23.319 -39.936 1.00 56.44 84 VAL A C 1
ATOM 689 O O . VAL A 1 84 ? 2.675 -24.470 -39.987 1.00 56.44 84 VAL A O 1
ATOM 692 N N . VAL A 1 85 ? 3.670 -22.734 -40.993 1.00 56.28 85 VAL A N 1
ATOM 693 C CA . VAL A 1 85 ? 3.818 -23.407 -42.297 1.00 56.28 85 VAL A CA 1
ATOM 694 C C . VAL A 1 85 ? 4.803 -24.581 -42.218 1.00 56.28 85 VAL A C 1
ATOM 696 O O . VAL A 1 85 ? 4.550 -25.623 -42.816 1.00 56.28 85 VAL A O 1
ATOM 699 N N . LYS A 1 86 ? 5.882 -24.470 -41.431 1.00 55.03 86 LYS A N 1
ATOM 700 C CA . LYS A 1 86 ? 6.855 -25.563 -41.242 1.00 55.03 86 LYS A CA 1
ATOM 701 C C . LYS A 1 86 ? 6.366 -26.696 -40.337 1.00 55.03 86 LYS A C 1
ATOM 703 O O . LYS A 1 86 ? 6.811 -27.824 -40.507 1.00 55.03 86 LYS A O 1
ATOM 708 N N . ASN A 1 87 ? 5.453 -26.425 -39.403 1.00 52.69 87 ASN A N 1
ATOM 709 C CA . ASN A 1 87 ? 4.961 -27.438 -38.461 1.00 52.69 87 ASN A CA 1
ATOM 710 C C . ASN A 1 87 ? 3.753 -28.252 -38.968 1.00 52.69 87 ASN A C 1
ATOM 712 O O . ASN A 1 87 ? 3.330 -29.170 -38.270 1.00 52.69 87 ASN A O 1
ATOM 716 N N . ILE A 1 88 ? 3.196 -27.954 -40.152 1.00 52.78 88 ILE A N 1
ATOM 717 C CA . ILE A 1 88 ? 2.030 -28.685 -40.697 1.00 52.78 88 ILE A CA 1
ATOM 718 C C . ILE A 1 88 ? 2.423 -29.765 -41.727 1.00 52.78 88 ILE A C 1
ATOM 720 O O . ILE A 1 88 ? 1.648 -30.693 -41.936 1.00 52.78 88 ILE A O 1
ATOM 724 N N . PHE A 1 89 ? 3.637 -29.752 -42.293 1.00 41.91 89 PHE A N 1
ATOM 725 C CA . PHE A 1 89 ? 4.088 -30.819 -43.200 1.00 41.91 89 PHE A CA 1
ATOM 726 C C . PHE A 1 89 ? 5.580 -31.149 -43.024 1.00 41.91 89 PHE A C 1
ATOM 728 O O . PHE A 1 89 ? 6.424 -30.384 -43.493 1.00 41.91 89 PHE A O 1
ATOM 735 N N . PRO A 1 90 ? 5.940 -32.289 -42.402 1.00 40.28 90 PRO A N 1
ATOM 736 C CA . PRO A 1 90 ? 7.263 -32.865 -42.568 1.00 40.28 90 PRO A CA 1
ATOM 737 C C . PRO A 1 90 ? 7.288 -33.666 -43.882 1.00 40.28 90 PRO A C 1
ATOM 739 O O . PRO A 1 90 ? 6.535 -34.623 -44.036 1.00 40.28 90 PRO A O 1
ATOM 742 N N . ASP A 1 91 ? 8.117 -33.198 -44.817 1.00 40.03 91 ASP A N 1
ATOM 743 C CA . ASP A 1 91 ? 8.590 -33.800 -46.076 1.00 40.03 91 ASP A CA 1
ATOM 744 C C . ASP A 1 91 ? 7.887 -35.060 -46.620 1.00 40.03 91 ASP A C 1
ATOM 746 O O . ASP A 1 91 ? 7.973 -36.147 -46.047 1.00 40.03 91 ASP A O 1
ATOM 750 N N . ASN A 1 92 ? 7.386 -34.967 -47.859 1.00 32.59 92 ASN A N 1
ATOM 751 C CA . ASN A 1 92 ? 8.113 -35.575 -48.979 1.00 32.59 92 ASN A CA 1
ATOM 752 C C . ASN A 1 92 ? 7.517 -35.249 -50.359 1.00 32.59 92 ASN A C 1
ATOM 754 O O . ASN A 1 92 ? 6.309 -35.119 -50.542 1.00 32.59 92 ASN A O 1
ATOM 758 N N . THR A 1 93 ? 8.427 -35.294 -51.332 1.00 32.41 93 THR A N 1
ATOM 759 C CA . THR A 1 93 ? 8.265 -35.507 -52.780 1.00 32.41 93 THR A CA 1
ATOM 760 C C . THR A 1 93 ? 7.909 -34.326 -53.687 1.00 32.41 93 THR A C 1
ATOM 762 O O . THR A 1 93 ? 6.788 -33.836 -53.763 1.00 32.41 93 THR A O 1
ATOM 765 N N . GLU A 1 94 ? 8.934 -33.959 -54.459 1.00 35.78 94 GLU A N 1
ATOM 766 C CA . GLU A 1 94 ? 8.894 -33.303 -55.760 1.00 35.78 94 GLU A CA 1
ATOM 767 C C . GLU A 1 94 ? 7.778 -33.855 -56.665 1.00 35.78 94 GLU A C 1
ATOM 769 O O . GLU A 1 94 ? 7.649 -35.067 -56.839 1.00 35.78 94 GLU A O 1
ATOM 774 N N . SER A 1 95 ? 7.032 -32.964 -57.322 1.00 28.73 95 SER A N 1
ATOM 775 C CA . SER A 1 95 ? 6.963 -32.844 -58.792 1.00 28.73 95 SER A CA 1
ATOM 776 C C . SER A 1 95 ? 5.607 -32.327 -59.299 1.00 28.73 95 SER A C 1
ATOM 778 O O . SER A 1 95 ? 4.543 -32.770 -58.890 1.00 28.73 95 SER A O 1
ATOM 780 N N . SER A 1 96 ? 5.723 -31.423 -60.276 1.00 29.73 96 SER A N 1
ATOM 781 C CA . SER A 1 96 ? 4.796 -31.131 -61.375 1.00 29.73 96 SER A CA 1
A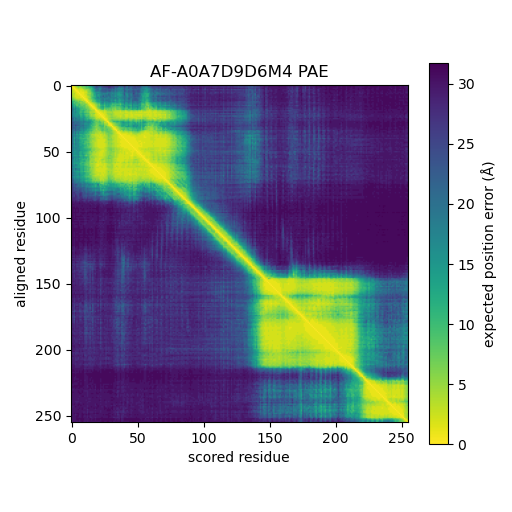TOM 782 C C . SER A 1 96 ? 3.419 -30.500 -61.100 1.00 29.73 96 SER A C 1
ATOM 784 O O . SER A 1 96 ? 2.506 -31.118 -60.570 1.00 29.73 96 SER A O 1
ATOM 786 N N . LEU A 1 97 ? 3.304 -29.256 -61.588 1.00 35.06 97 LEU A N 1
ATOM 787 C CA . LEU A 1 97 ? 2.203 -28.674 -62.374 1.00 35.06 97 LEU A CA 1
ATOM 788 C C . LEU A 1 97 ? 0.840 -29.387 -62.319 1.00 35.06 97 LEU A C 1
ATOM 790 O O . LEU A 1 97 ? 0.723 -30.524 -62.766 1.00 35.06 97 LEU A O 1
ATOM 794 N N . ASN A 1 98 ? -0.206 -28.642 -61.944 1.00 31.03 98 ASN A N 1
ATOM 795 C CA . ASN A 1 98 ? -1.316 -28.325 -62.852 1.00 31.03 98 ASN A CA 1
ATOM 796 C C . ASN A 1 98 ? -2.257 -27.271 -62.246 1.00 31.03 98 ASN A C 1
ATOM 798 O O . ASN A 1 98 ? -2.714 -27.393 -61.110 1.00 31.03 98 ASN A O 1
ATOM 802 N N . ASP A 1 99 ? -2.549 -26.257 -63.059 1.00 32.28 99 ASP A N 1
ATOM 803 C CA . ASP A 1 99 ? -3.667 -25.332 -62.919 1.00 32.28 99 ASP A CA 1
ATOM 804 C C . ASP A 1 99 ? -4.997 -26.086 -62.893 1.00 32.28 99 ASP A C 1
ATOM 806 O O . ASP A 1 99 ? -5.279 -26.848 -63.817 1.00 32.28 99 ASP A O 1
ATOM 810 N N . VAL A 1 100 ? -5.870 -25.782 -61.929 1.00 29.39 100 VAL A N 1
ATOM 811 C CA . VAL A 1 100 ? -7.313 -25.769 -62.198 1.00 29.39 100 VAL A CA 1
ATOM 812 C C . VAL A 1 100 ? -7.996 -24.749 -61.290 1.00 29.39 100 VAL A C 1
ATOM 814 O O . VAL A 1 100 ? -8.017 -24.881 -60.068 1.00 29.39 100 VAL A O 1
ATOM 817 N N . ALA A 1 101 ? -8.563 -23.720 -61.914 1.00 33.34 101 ALA A N 1
ATOM 818 C CA . ALA A 1 101 ? -9.541 -22.841 -61.299 1.00 33.34 101 ALA A CA 1
ATOM 819 C C . ALA A 1 101 ? -10.838 -23.620 -61.038 1.00 33.34 101 ALA A C 1
ATOM 821 O O . ALA A 1 101 ? -11.292 -24.359 -61.913 1.00 33.34 101 ALA A O 1
ATOM 822 N N . PHE A 1 102 ? -11.475 -23.406 -59.886 1.00 27.55 102 PHE A N 1
ATOM 823 C CA . PHE A 1 102 ? -12.913 -23.631 -59.774 1.00 27.55 102 PHE A CA 1
ATOM 824 C C . PHE A 1 102 ? -13.541 -22.698 -58.736 1.00 27.55 102 PHE A C 1
ATOM 826 O O . PHE A 1 102 ? -13.213 -22.728 -57.551 1.00 27.55 102 PHE A O 1
ATOM 833 N N . GLU A 1 103 ? -14.420 -21.838 -59.245 1.00 31.94 103 GLU A N 1
ATOM 834 C CA . GLU A 1 103 ? -15.361 -20.995 -58.513 1.00 31.94 103 GLU A CA 1
ATOM 835 C C . GLU A 1 103 ? -16.514 -21.821 -57.913 1.00 31.94 103 GLU A C 1
ATOM 837 O O . GLU A 1 103 ? -16.704 -22.979 -58.280 1.00 31.94 103 GLU A O 1
ATOM 842 N N . ASN A 1 104 ? -17.282 -21.163 -57.029 1.00 30.27 104 ASN A N 1
ATOM 843 C CA . ASN A 1 104 ? -18.675 -21.382 -56.567 1.00 30.27 104 ASN A CA 1
ATOM 844 C C . ASN A 1 104 ? -18.701 -21.262 -55.029 1.00 30.27 104 ASN A C 1
ATOM 846 O O . ASN A 1 104 ? -18.205 -22.138 -54.334 1.00 30.27 104 ASN A O 1
ATOM 850 N N . ASN A 1 105 ? -19.013 -20.119 -54.412 1.00 29.05 105 ASN A N 1
ATOM 851 C CA . ASN A 1 105 ? -20.220 -19.273 -54.394 1.00 29.05 105 ASN A CA 1
ATOM 852 C C . ASN A 1 105 ? -21.417 -19.855 -53.601 1.00 29.05 105 ASN A C 1
ATOM 854 O O . ASN A 1 105 ? -22.000 -20.849 -54.016 1.00 29.05 105 ASN A O 1
ATOM 858 N N . ALA A 1 106 ? -21.787 -19.097 -52.549 1.00 28.53 106 ALA A N 1
ATOM 859 C CA . ALA A 1 106 ? -23.111 -18.898 -51.927 1.00 28.53 106 ALA A CA 1
ATOM 860 C C . ALA A 1 106 ? -23.735 -20.078 -51.115 1.00 28.53 106 ALA A C 1
ATOM 862 O O . ALA A 1 106 ? -23.576 -21.228 -51.488 1.00 28.53 106 ALA A O 1
ATOM 863 N N . GLN A 1 107 ? -24.449 -19.927 -49.985 1.00 31.05 107 GLN A N 1
ATOM 864 C CA . GLN A 1 107 ? -25.204 -18.819 -49.372 1.00 31.05 107 GLN A CA 1
ATOM 865 C C . GLN A 1 107 ? -25.385 -19.013 -47.839 1.00 31.05 107 GLN A C 1
ATOM 867 O O . GLN A 1 107 ? -25.454 -20.150 -47.386 1.00 31.05 107 GLN A O 1
ATOM 872 N N . GLU A 1 108 ? -25.571 -17.878 -47.131 1.00 32.19 108 GLU A N 1
ATOM 873 C CA . GLU A 1 108 ? -26.586 -17.590 -46.072 1.00 32.19 108 GLU A CA 1
ATOM 874 C C . GLU A 1 108 ? -26.576 -18.388 -44.749 1.00 32.19 108 GLU A C 1
ATOM 876 O O . GLU A 1 108 ? -26.426 -19.596 -44.739 1.00 32.19 108 GLU A O 1
ATOM 881 N N . THR A 1 109 ? -26.805 -17.862 -43.539 1.00 27.80 109 THR A N 1
ATOM 882 C CA . THR A 1 109 ? -27.420 -16.655 -42.919 1.00 27.80 109 THR A CA 1
ATOM 883 C C . THR A 1 109 ? -26.985 -16.694 -41.420 1.00 27.80 109 THR A C 1
ATOM 885 O O . THR A 1 109 ? -26.446 -17.706 -40.990 1.00 27.80 109 THR A O 1
ATOM 888 N N . LEU A 1 110 ? -27.105 -15.723 -40.506 1.00 26.05 110 LEU A N 1
ATOM 889 C CA . LEU A 1 110 ? -28.052 -14.636 -40.285 1.00 26.05 110 LEU A CA 1
ATOM 890 C C . LEU A 1 110 ? -27.431 -13.627 -39.280 1.00 26.05 110 LEU A C 1
ATOM 892 O O . LEU A 1 110 ? -26.687 -13.997 -38.374 1.00 26.05 110 LEU A O 1
ATOM 896 N N . THR A 1 111 ? -27.809 -12.370 -39.486 1.00 23.91 111 THR A N 1
ATOM 897 C CA . THR A 1 111 ? -27.738 -11.124 -38.696 1.00 23.91 111 THR A CA 1
ATOM 898 C C . THR A 1 111 ? -27.763 -11.278 -37.159 1.00 23.91 111 THR A C 1
ATOM 900 O O . THR A 1 111 ? -28.350 -12.211 -36.623 1.00 23.91 111 THR A O 1
ATOM 903 N N . THR A 1 112 ? -27.240 -10.349 -36.352 1.00 26.66 112 THR A N 1
ATOM 904 C CA . THR A 1 112 ? -27.818 -9.003 -36.169 1.00 26.66 112 THR A CA 1
ATOM 905 C C . THR A 1 112 ? -26.824 -8.055 -35.498 1.00 26.66 112 THR A C 1
ATOM 907 O O . THR A 1 112 ? -26.166 -8.404 -34.520 1.00 26.66 112 THR A O 1
ATOM 910 N N . GLU A 1 113 ? -26.748 -6.858 -36.067 1.00 40.44 113 GLU A N 1
ATOM 911 C CA . GLU A 1 113 ? -26.049 -5.674 -35.585 1.00 40.44 113 GLU A CA 1
ATOM 912 C C . GLU A 1 113 ? -26.689 -5.120 -34.302 1.00 40.44 113 GLU A C 1
ATOM 914 O O . GLU A 1 113 ? -27.851 -5.404 -34.016 1.00 40.44 113 GLU A O 1
ATOM 919 N N . LEU A 1 114 ? -25.954 -4.296 -33.553 1.00 33.56 114 LEU A N 1
ATOM 920 C CA . LEU A 1 114 ? -26.308 -2.882 -33.388 1.00 33.56 114 LEU A CA 1
ATOM 921 C C . LEU A 1 114 ? -25.205 -2.127 -32.631 1.00 33.56 114 LEU A C 1
ATOM 923 O O . LEU A 1 114 ? -24.639 -2.591 -31.642 1.00 33.56 114 LEU A O 1
ATOM 927 N N . GLU A 1 115 ? -24.916 -0.957 -33.185 1.00 38.19 115 GLU A N 1
ATOM 928 C CA . GLU A 1 115 ? -23.911 0.034 -32.825 1.00 38.19 115 GLU A CA 1
ATOM 929 C C . GLU A 1 115 ? -24.141 0.675 -31.448 1.00 38.19 115 GLU A C 1
ATOM 931 O O . GLU A 1 115 ? -25.275 0.866 -31.007 1.00 38.19 115 GLU A O 1
ATOM 936 N N . PHE A 1 116 ? -23.056 1.153 -30.827 1.00 27.52 116 PHE A N 1
ATOM 937 C CA . PHE A 1 116 ? -23.130 2.336 -29.973 1.00 27.52 116 PHE A CA 1
ATOM 938 C C . PHE A 1 116 ? -21.929 3.262 -30.203 1.00 27.52 116 PHE A C 1
ATOM 940 O O . PHE A 1 116 ? -20.784 2.835 -30.347 1.00 27.52 116 PHE A O 1
ATOM 947 N N . SER A 1 117 ? -22.249 4.547 -30.263 1.00 32.81 117 SER A N 1
ATOM 948 C CA . SER A 1 117 ? -21.496 5.674 -30.800 1.00 32.81 117 SER A CA 1
ATOM 949 C C . SER A 1 117 ? -20.802 6.550 -29.739 1.00 32.81 117 SER A C 1
ATOM 951 O O . SER A 1 117 ? -21.374 6.824 -28.693 1.00 32.81 117 SER A O 1
ATOM 953 N N . ALA A 1 118 ? -19.618 7.056 -30.116 1.00 32.81 118 ALA A N 1
ATOM 954 C CA . ALA A 1 118 ? -19.021 8.391 -29.890 1.00 32.81 118 ALA A CA 1
ATOM 955 C C . ALA A 1 118 ? -18.742 8.989 -28.473 1.00 32.81 118 ALA A C 1
ATOM 957 O O . ALA A 1 118 ? -19.635 9.481 -27.797 1.00 32.81 118 ALA A O 1
ATOM 958 N N . LEU A 1 119 ? -17.425 9.087 -28.186 1.00 33.06 119 LEU A N 1
ATOM 959 C CA . LEU A 1 119 ? -16.583 10.233 -27.741 1.00 33.06 119 LEU A CA 1
ATOM 960 C C . LEU A 1 119 ? -16.859 11.029 -26.441 1.00 33.06 119 LEU A C 1
ATOM 962 O O . LEU A 1 119 ? -17.820 11.784 -26.385 1.00 33.06 119 LEU A O 1
ATOM 966 N N . THR A 1 120 ? -15.856 11.041 -25.536 1.00 28.77 120 THR A N 1
ATOM 967 C CA . THR A 1 120 ? -15.138 12.250 -25.036 1.00 28.77 120 THR A CA 1
ATOM 968 C C . THR A 1 120 ? -13.739 11.893 -24.477 1.00 28.77 120 THR A C 1
ATOM 970 O O . THR A 1 120 ? -13.556 10.812 -23.924 1.00 28.77 120 THR A O 1
ATOM 973 N N . ASP A 1 121 ? -12.783 12.813 -24.650 1.00 30.52 121 ASP A N 1
ATOM 974 C CA . ASP A 1 121 ? -11.320 12.737 -24.457 1.00 30.52 121 ASP A CA 1
ATOM 975 C C . ASP A 1 121 ? -10.768 12.806 -22.999 1.00 30.52 121 ASP A C 1
ATOM 977 O O . ASP A 1 121 ? -11.467 13.285 -22.107 1.00 30.52 121 ASP A O 1
ATOM 981 N N . ILE A 1 122 ? -9.457 12.464 -22.856 1.00 31.72 122 ILE A N 1
ATOM 982 C CA . ILE A 1 122 ? -8.438 12.833 -21.811 1.00 31.72 122 ILE A CA 1
ATOM 983 C C . ILE A 1 122 ? -8.564 12.095 -20.448 1.00 31.72 122 ILE A C 1
ATOM 985 O O . ILE A 1 122 ? -9.620 12.127 -19.835 1.00 31.72 122 ILE A O 1
ATOM 989 N N . ASP A 1 123 ? -7.570 11.433 -19.825 1.00 34.06 123 ASP A N 1
ATOM 990 C CA . ASP A 1 123 ? -6.118 11.226 -20.006 1.00 34.06 123 ASP A CA 1
ATOM 991 C C . ASP A 1 123 ? -5.661 9.984 -19.179 1.00 34.06 123 ASP A C 1
ATOM 993 O O . ASP A 1 123 ? -6.391 9.494 -18.322 1.00 34.06 123 ASP A O 1
ATOM 997 N N . GLU A 1 124 ? -4.409 9.557 -19.394 1.00 39.34 124 GLU A N 1
ATOM 998 C CA . GLU A 1 124 ? -3.566 8.692 -18.535 1.00 39.34 124 GLU A CA 1
ATOM 999 C C . GLU A 1 124 ? -3.721 7.153 -18.566 1.00 39.34 124 GLU A C 1
ATOM 1001 O O . GLU A 1 124 ? -4.534 6.523 -17.900 1.00 39.34 124 GLU A O 1
ATOM 1006 N N . GLU A 1 125 ? -2.773 6.569 -19.310 1.00 40.59 125 GLU A N 1
ATOM 1007 C CA . GLU A 1 125 ? -1.879 5.470 -18.924 1.00 40.59 125 GLU A CA 1
ATOM 1008 C C . GLU A 1 125 ? -2.456 4.217 -18.228 1.00 40.59 125 GLU A C 1
ATOM 1010 O O . GLU A 1 125 ? -2.841 4.214 -17.063 1.00 40.59 125 GLU A O 1
ATOM 1015 N N . ASN A 1 126 ? -2.227 3.065 -18.868 1.00 37.91 126 ASN A N 1
ATOM 1016 C CA . ASN A 1 126 ? -1.171 2.110 -18.476 1.00 37.91 126 ASN A CA 1
ATOM 1017 C C . ASN A 1 126 ? -1.602 0.645 -18.699 1.00 37.91 126 ASN A C 1
ATOM 1019 O O . ASN A 1 126 ? -2.379 0.065 -17.948 1.00 37.91 126 ASN A O 1
ATOM 1023 N N . LEU A 1 127 ? -1.021 0.082 -19.761 1.00 40.78 127 LEU A N 1
ATOM 1024 C CA . LEU A 1 127 ? -0.513 -1.282 -19.930 1.00 40.78 127 LEU A CA 1
ATOM 1025 C C . LEU A 1 127 ? -1.162 -2.429 -19.131 1.00 40.78 127 LEU A C 1
ATOM 1027 O O . LEU A 1 127 ? -0.933 -2.580 -17.933 1.00 40.78 127 LEU A O 1
ATOM 1031 N N . ALA A 1 128 ? -1.636 -3.424 -19.883 1.00 33.84 128 ALA A N 1
ATOM 1032 C CA . ALA A 1 128 ? -0.999 -4.741 -19.834 1.00 33.84 128 ALA A CA 1
ATOM 1033 C C . ALA A 1 128 ? -1.197 -5.503 -21.153 1.00 33.84 128 ALA A C 1
ATOM 1035 O O . ALA A 1 128 ? -2.310 -5.865 -21.524 1.00 33.84 128 ALA A O 1
ATOM 1036 N N . SER A 1 129 ? -0.086 -5.777 -21.835 1.00 36.81 129 SER A N 1
ATOM 1037 C CA . SER A 1 129 ? 0.057 -6.985 -22.650 1.00 36.81 129 SER A CA 1
ATOM 1038 C C . SER A 1 129 ? 0.317 -8.164 -21.707 1.00 36.81 129 SER A C 1
ATOM 1040 O O . SER A 1 129 ? 1.068 -7.985 -20.743 1.00 36.81 129 SER A O 1
ATOM 1042 N N . PRO A 1 130 ? -0.211 -9.365 -21.972 1.00 48.25 130 PRO A N 1
ATOM 1043 C CA . PRO A 1 130 ? 0.357 -10.587 -21.437 1.00 48.25 130 PRO A CA 1
ATOM 1044 C C . PRO A 1 130 ? 1.344 -11.134 -22.468 1.00 48.25 130 PRO A C 1
ATOM 1046 O O . PRO A 1 130 ? 0.934 -11.414 -23.583 1.00 48.25 130 PRO A O 1
ATOM 1049 N N . ASP A 1 131 ? 2.620 -11.285 -22.121 1.00 36.44 131 ASP A N 1
ATOM 1050 C CA . ASP A 1 131 ? 3.446 -12.294 -22.785 1.00 36.44 131 ASP A CA 1
ATOM 1051 C C . ASP A 1 131 ? 4.548 -12.795 -21.859 1.00 36.44 131 ASP A C 1
ATOM 1053 O O . ASP A 1 131 ? 5.320 -12.051 -21.253 1.00 36.44 131 ASP A O 1
ATOM 1057 N N . ASN A 1 132 ? 4.525 -14.112 -21.748 1.00 46.91 132 ASN A N 1
ATOM 1058 C CA . ASN A 1 132 ? 5.267 -14.991 -20.878 1.00 46.91 132 ASN A CA 1
ATOM 1059 C C . ASN A 1 132 ? 6.543 -15.402 -21.627 1.00 46.91 132 ASN A C 1
ATOM 1061 O O . ASN A 1 132 ? 6.453 -16.166 -22.584 1.00 46.91 132 ASN A O 1
ATOM 1065 N N . ILE A 1 133 ? 7.711 -14.865 -21.256 1.00 39.47 133 ILE A N 1
ATOM 1066 C CA . ILE A 1 133 ? 9.018 -15.361 -21.716 1.00 39.47 133 ILE A CA 1
ATOM 1067 C C . ILE A 1 133 ? 9.980 -15.366 -20.520 1.00 39.47 133 ILE A C 1
ATOM 1069 O O . ILE A 1 133 ? 10.225 -14.339 -19.891 1.00 39.47 133 ILE A O 1
ATOM 1073 N N . ASP A 1 134 ? 10.462 -16.570 -20.222 1.00 50.34 134 ASP A N 1
ATOM 1074 C CA . ASP A 1 134 ? 11.368 -16.989 -19.151 1.00 50.34 134 ASP A CA 1
ATOM 1075 C C . ASP A 1 134 ? 12.782 -16.391 -19.347 1.00 50.34 134 ASP A C 1
ATOM 1077 O O . ASP A 1 134 ? 13.593 -16.917 -20.107 1.00 50.34 134 ASP A O 1
ATOM 1081 N N . ASP A 1 135 ? 13.069 -15.262 -18.686 1.00 45.94 135 ASP A N 1
ATOM 1082 C CA . ASP A 1 135 ? 14.394 -14.621 -18.599 1.00 45.94 135 ASP A CA 1
ATOM 1083 C C . ASP A 1 135 ? 15.116 -15.072 -17.305 1.00 45.94 135 ASP A C 1
ATOM 1085 O O . ASP A 1 135 ? 15.181 -14.347 -16.307 1.00 45.94 135 ASP A O 1
ATOM 1089 N N . LYS A 1 136 ? 15.676 -16.287 -17.298 1.00 55.41 136 LYS A N 1
ATOM 1090 C CA . LYS A 1 136 ? 16.616 -16.755 -16.261 1.00 55.41 136 LYS A CA 1
ATOM 1091 C C . LYS A 1 136 ? 18.058 -16.497 -16.699 1.00 55.41 136 LYS A C 1
ATOM 1093 O O . LYS A 1 136 ? 18.658 -17.383 -17.280 1.00 55.41 136 LYS A O 1
ATOM 1098 N N . ASP A 1 137 ? 18.610 -15.315 -16.416 1.00 49.12 137 ASP A N 1
ATOM 1099 C CA . ASP A 1 137 ? 20.079 -15.112 -16.321 1.00 49.12 137 ASP A CA 1
ATOM 1100 C C . ASP A 1 137 ? 20.497 -13.848 -15.535 1.00 49.12 137 ASP A C 1
ATOM 1102 O O . ASP A 1 137 ? 21.636 -13.382 -15.576 1.00 49.12 137 ASP A O 1
ATOM 1106 N N . TRP A 1 138 ? 19.592 -13.322 -14.710 1.00 54.25 138 TRP A N 1
ATOM 1107 C CA . TRP A 1 138 ? 19.946 -12.484 -13.568 1.00 54.25 138 TRP A CA 1
ATOM 1108 C C . TRP A 1 138 ? 19.239 -13.053 -12.347 1.00 54.25 138 TRP A C 1
ATOM 1110 O O . TRP A 1 138 ? 18.037 -12.860 -12.162 1.00 54.25 138 TRP A O 1
ATOM 1120 N N . ILE A 1 139 ? 19.965 -13.791 -11.510 1.00 49.03 139 ILE A N 1
ATOM 1121 C CA . ILE A 1 139 ? 19.430 -14.182 -10.208 1.00 49.03 139 ILE A CA 1
ATOM 1122 C C . ILE A 1 139 ? 19.618 -12.963 -9.310 1.00 49.03 139 ILE A C 1
ATOM 1124 O O . ILE A 1 139 ? 20.681 -12.765 -8.724 1.00 49.03 139 ILE A O 1
ATOM 1128 N N . SER A 1 140 ? 18.586 -12.117 -9.231 1.00 53.94 140 SER A N 1
ATOM 1129 C CA . SER A 1 140 ? 18.452 -11.169 -8.124 1.00 53.94 140 SER A CA 1
ATOM 1130 C C . SER A 1 140 ? 18.746 -11.926 -6.836 1.00 53.94 140 SER A C 1
ATOM 1132 O O . SER A 1 140 ? 18.194 -13.016 -6.662 1.00 53.94 140 SER A O 1
ATOM 1134 N N . THR A 1 141 ? 19.596 -11.379 -5.955 1.00 58.44 141 THR A N 1
ATOM 1135 C CA . THR A 1 141 ? 19.803 -11.919 -4.602 1.00 58.44 141 THR A CA 1
ATOM 1136 C C . THR A 1 141 ? 18.445 -12.371 -4.086 1.00 58.44 141 THR A C 1
ATOM 1138 O O . THR A 1 141 ? 17.561 -11.510 -4.046 1.00 58.44 141 THR A O 1
ATOM 1141 N N . PRO A 1 142 ? 18.225 -13.674 -3.811 1.00 51.34 142 PRO A N 1
ATOM 1142 C CA . PRO A 1 142 ? 16.895 -14.203 -3.564 1.00 51.34 142 PRO A CA 1
ATOM 1143 C C . PRO A 1 142 ? 16.324 -13.480 -2.356 1.00 51.34 142 PRO A C 1
ATOM 1145 O O . PRO A 1 142 ? 16.642 -13.775 -1.205 1.00 51.34 142 PRO A O 1
ATOM 1148 N N . GLN A 1 143 ? 15.519 -12.459 -2.628 1.00 57.22 143 GLN A N 1
ATOM 1149 C CA . GLN A 1 143 ? 14.756 -11.797 -1.602 1.00 57.22 143 GLN A CA 1
ATOM 1150 C C . GLN A 1 143 ? 13.691 -12.817 -1.268 1.00 57.22 143 GLN A C 1
ATOM 1152 O O . GLN A 1 143 ? 12.894 -13.186 -2.130 1.00 57.22 143 GLN A O 1
ATOM 1157 N N . VAL A 1 144 ? 13.769 -13.369 -0.060 1.00 61.12 144 VAL A N 1
ATOM 1158 C CA . VAL A 1 144 ? 12.844 -14.396 0.406 1.00 61.12 144 VAL A CA 1
ATOM 1159 C C . VAL A 1 144 ? 11.449 -13.780 0.384 1.00 61.12 144 VAL A C 1
ATOM 1161 O O . VAL A 1 144 ? 11.057 -13.099 1.328 1.00 61.12 144 VAL A O 1
ATOM 1164 N N . SER A 1 145 ? 10.713 -13.983 -0.710 1.00 63.88 145 SER A N 1
ATOM 1165 C CA . SER A 1 145 ? 9.327 -13.558 -0.820 1.00 63.88 145 SER A CA 1
ATOM 1166 C C . SER A 1 145 ? 8.507 -14.481 0.073 1.00 63.88 145 SER A C 1
ATOM 1168 O O . SER A 1 145 ? 8.164 -15.597 -0.319 1.00 63.88 145 SER A O 1
ATOM 1170 N N . ARG A 1 146 ? 8.253 -14.076 1.315 1.00 78.50 146 ARG A N 1
ATOM 1171 C CA . ARG A 1 146 ? 7.577 -14.937 2.288 1.00 78.50 146 ARG A CA 1
ATOM 1172 C C . ARG A 1 146 ? 6.080 -14.924 2.011 1.00 78.50 146 ARG A C 1
ATOM 1174 O O . ARG A 1 146 ? 5.423 -13.944 2.334 1.00 78.50 146 ARG A O 1
ATOM 1181 N N . ASN A 1 147 ? 5.538 -15.989 1.427 1.00 87.19 147 ASN A N 1
ATOM 1182 C CA . ASN A 1 147 ? 4.090 -16.210 1.290 1.00 87.19 147 ASN A CA 1
ATOM 1183 C C . ASN A 1 147 ? 3.300 -15.106 0.545 1.00 87.19 147 ASN A C 1
ATOM 1185 O O . ASN A 1 147 ? 2.082 -15.031 0.690 1.00 87.19 147 ASN A O 1
ATOM 1189 N N . LEU A 1 148 ? 3.951 -14.264 -0.275 1.00 90.06 148 LEU A N 1
ATOM 1190 C CA . LEU A 1 148 ? 3.270 -13.194 -1.028 1.00 90.06 148 LEU A CA 1
ATOM 1191 C C . LEU A 1 148 ? 2.203 -13.751 -1.980 1.00 90.06 148 LEU A C 1
ATOM 1193 O O . LEU A 1 148 ? 1.105 -13.207 -2.059 1.00 90.06 148 LEU A O 1
ATOM 1197 N N . ALA A 1 149 ? 2.534 -14.833 -2.690 1.00 90.50 149 ALA A N 1
ATOM 1198 C CA . ALA A 1 149 ? 1.614 -15.495 -3.610 1.00 90.50 149 ALA A CA 1
ATOM 1199 C C . ALA A 1 149 ? 0.370 -16.005 -2.870 1.00 90.50 149 ALA A C 1
ATOM 1201 O O . ALA A 1 149 ? -0.739 -15.629 -3.226 1.00 90.50 149 ALA A O 1
ATOM 1202 N N . ALA A 1 150 ? 0.564 -16.731 -1.764 1.00 92.81 150 ALA A N 1
ATOM 1203 C CA . ALA A 1 150 ? -0.530 -17.251 -0.946 1.00 92.81 150 ALA A CA 1
ATOM 1204 C C . ALA A 1 150 ? -1.451 -16.144 -0.401 1.00 92.81 150 ALA A C 1
ATOM 1206 O O . ALA A 1 150 ? -2.669 -16.305 -0.393 1.00 92.81 150 ALA A O 1
ATOM 1207 N N . LEU A 1 151 ? -0.892 -15.000 0.017 1.00 91.88 151 LEU A N 1
ATOM 1208 C CA . LEU A 1 151 ? -1.694 -13.846 0.434 1.00 91.88 151 LEU A CA 1
ATOM 1209 C C . LEU A 1 151 ? -2.517 -13.277 -0.730 1.00 91.88 151 LEU A C 1
ATOM 1211 O O . LEU A 1 151 ? -3.704 -13.011 -0.570 1.00 91.88 151 LEU A O 1
ATOM 1215 N N . ASN A 1 152 ? -1.899 -13.086 -1.896 1.00 93.81 152 ASN A N 1
ATOM 1216 C CA . ASN A 1 152 ? -2.596 -12.565 -3.071 1.00 93.81 152 ASN A CA 1
ATOM 1217 C C . ASN A 1 152 ? -3.701 -13.515 -3.551 1.00 93.81 152 ASN A C 1
ATOM 1219 O O . ASN A 1 152 ? -4.772 -13.046 -3.934 1.00 93.81 152 ASN A O 1
ATOM 1223 N N . ASP A 1 153 ? -3.473 -14.827 -3.477 1.00 93.69 153 ASP A N 1
ATOM 1224 C CA . ASP A 1 153 ? -4.480 -15.840 -3.789 1.00 93.69 153 ASP A CA 1
ATOM 1225 C C . ASP A 1 153 ? -5.646 -15.787 -2.794 1.00 93.69 153 ASP A C 1
ATOM 1227 O O . ASP A 1 153 ? -6.804 -15.769 -3.208 1.00 93.69 153 ASP A O 1
ATOM 1231 N N . PHE A 1 154 ? -5.364 -15.664 -1.492 1.00 93.44 154 PHE A N 1
ATOM 1232 C CA . PHE A 1 154 ? -6.392 -15.468 -0.466 1.00 93.44 154 PHE A CA 1
ATOM 1233 C C . PHE A 1 154 ? -7.239 -14.214 -0.730 1.00 93.44 154 PHE A C 1
ATOM 1235 O O . PHE A 1 154 ? -8.467 -14.292 -0.762 1.00 93.44 154 PHE A O 1
ATOM 1242 N N . LEU A 1 155 ? -6.601 -13.064 -0.968 1.00 92.69 155 LEU A N 1
ATOM 1243 C CA . LEU A 1 155 ? -7.311 -11.805 -1.220 1.00 92.69 155 LEU A CA 1
ATOM 1244 C C . LEU A 1 155 ? -8.175 -11.883 -2.481 1.00 92.69 155 LEU A C 1
ATOM 1246 O O . LEU A 1 155 ? -9.293 -11.368 -2.494 1.00 92.69 155 LEU A O 1
ATOM 1250 N N . LYS A 1 156 ? -7.691 -12.580 -3.513 1.00 91.25 156 LYS A N 1
ATOM 1251 C CA . LYS A 1 156 ? -8.447 -12.834 -4.740 1.00 91.25 156 LYS A CA 1
ATOM 1252 C C . LYS A 1 156 ? -9.691 -13.689 -4.487 1.00 91.25 156 LYS A C 1
ATOM 1254 O O . LYS A 1 156 ? -10.709 -13.462 -5.132 1.00 91.25 156 LYS A O 1
ATOM 1259 N N . VAL A 1 157 ? -9.630 -14.652 -3.566 1.00 91.62 157 VAL A N 1
ATOM 1260 C CA . VAL A 1 157 ? -10.786 -15.488 -3.200 1.00 91.62 157 VAL A CA 1
ATOM 1261 C C . VAL A 1 157 ? -11.809 -14.702 -2.376 1.00 91.62 157 VAL A C 1
ATOM 1263 O O . VAL A 1 157 ? -13.003 -14.823 -2.630 1.00 91.62 157 VAL A O 1
ATOM 1266 N N . VAL A 1 158 ? -11.363 -13.883 -1.419 1.00 89.06 158 VAL A N 1
ATOM 1267 C CA . VAL A 1 158 ? -12.262 -13.182 -0.480 1.00 89.06 158 VAL A CA 1
ATOM 1268 C C . VAL A 1 158 ? -12.901 -11.930 -1.084 1.00 89.06 158 VAL A C 1
ATOM 1270 O O . VAL A 1 158 ? -14.096 -11.715 -0.909 1.00 89.06 158 VAL A O 1
ATOM 1273 N N . HIS A 1 159 ? -12.127 -11.105 -1.795 1.00 84.25 159 HIS A N 1
ATOM 1274 C CA . HIS A 1 159 ? -12.591 -9.822 -2.345 1.00 84.25 159 HIS A CA 1
ATOM 1275 C C . HIS A 1 159 ? -12.737 -9.805 -3.868 1.00 84.25 159 HIS A C 1
ATOM 1277 O O . HIS A 1 159 ? -13.137 -8.793 -4.443 1.00 84.25 159 HIS A O 1
ATOM 1283 N N . GLY A 1 160 ? -12.400 -10.896 -4.557 1.00 82.00 160 GLY A N 1
ATOM 1284 C CA . GLY A 1 160 ? -12.514 -10.955 -6.009 1.00 82.00 160 GLY A CA 1
ATOM 1285 C C . GLY A 1 160 ? -11.653 -9.895 -6.700 1.00 82.00 160 GLY A C 1
ATOM 1286 O O . GLY A 1 160 ? -10.425 -9.931 -6.627 1.00 82.00 160 GLY A O 1
ATOM 1287 N N . ARG A 1 161 ? -12.304 -8.977 -7.428 1.00 78.94 161 ARG A N 1
ATOM 1288 C CA . ARG A 1 161 ? -11.640 -7.932 -8.231 1.00 78.94 161 ARG A CA 1
ATOM 1289 C C . ARG A 1 161 ? -11.504 -6.588 -7.512 1.00 78.94 161 ARG A C 1
ATOM 1291 O O . ARG A 1 161 ? -10.826 -5.711 -8.042 1.00 78.94 161 ARG A O 1
ATOM 1298 N N . ASP A 1 162 ? -12.102 -6.434 -6.334 1.00 82.00 162 ASP A N 1
ATOM 1299 C CA . ASP A 1 162 ? -12.195 -5.133 -5.660 1.00 82.00 162 ASP A CA 1
ATOM 1300 C C . ASP A 1 162 ? -10.873 -4.732 -4.995 1.00 82.00 162 ASP A C 1
ATOM 1302 O O . ASP A 1 162 ? -10.531 -3.552 -4.905 1.00 82.00 162 ASP A O 1
ATOM 1306 N N . VAL A 1 163 ? -10.075 -5.723 -4.585 1.00 85.56 163 VAL A N 1
ATOM 1307 C CA . VAL A 1 163 ? -8.763 -5.508 -3.971 1.00 85.56 163 VAL A CA 1
ATOM 1308 C C . VAL A 1 163 ? -7.667 -5.935 -4.936 1.00 85.56 163 VAL A C 1
ATOM 1310 O O . VAL A 1 163 ? -7.541 -7.097 -5.318 1.00 85.56 163 VAL A O 1
ATOM 1313 N N . SER A 1 164 ? -6.820 -4.979 -5.318 1.00 89.06 164 SER A N 1
ATOM 1314 C CA . SER A 1 164 ? -5.665 -5.282 -6.166 1.00 89.06 164 SER A CA 1
ATOM 1315 C C . SER A 1 164 ? -4.614 -6.122 -5.416 1.00 89.06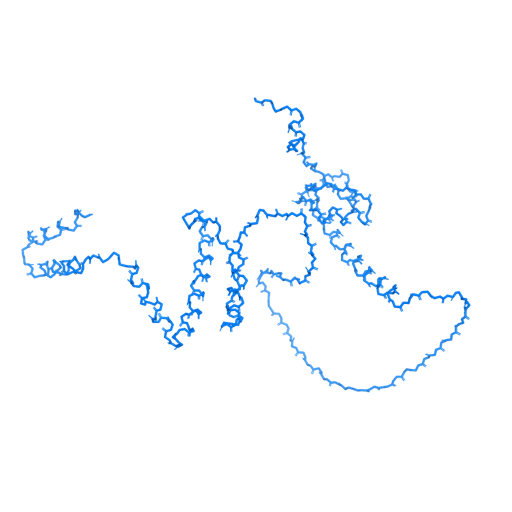 164 SER A C 1
ATOM 1317 O O . SER A 1 164 ? -4.384 -5.885 -4.226 1.00 89.06 164 SER A O 1
ATOM 1319 N N . PRO A 1 165 ? -3.893 -7.030 -6.095 1.00 91.31 165 PRO A N 1
ATOM 1320 C CA . PRO A 1 165 ? -2.815 -7.793 -5.473 1.00 91.31 165 PRO A CA 1
ATOM 1321 C C . PRO A 1 165 ? -1.693 -6.902 -4.919 1.00 91.31 165 PRO A C 1
ATOM 1323 O O . PRO A 1 165 ? -1.390 -5.822 -5.448 1.00 91.31 165 PRO A O 1
ATOM 1326 N N . LEU A 1 166 ? -1.036 -7.376 -3.864 1.00 92.62 166 LEU A N 1
ATOM 1327 C CA . LEU A 1 166 ? 0.192 -6.790 -3.348 1.00 92.62 166 LEU A CA 1
ATOM 1328 C C . LEU A 1 166 ? 1.331 -7.068 -4.342 1.00 92.62 166 LEU A C 1
ATOM 1330 O O . LEU A 1 166 ? 1.664 -8.221 -4.616 1.00 92.62 166 LEU A O 1
ATOM 1334 N N . ARG A 1 167 ? 1.909 -5.999 -4.908 1.00 89.38 167 ARG A N 1
ATOM 1335 C CA . ARG A 1 167 ? 2.881 -6.078 -6.017 1.00 89.38 167 ARG A CA 1
ATOM 1336 C C . ARG A 1 167 ? 4.284 -6.472 -5.557 1.00 89.38 167 ARG A C 1
ATOM 1338 O O . ARG A 1 167 ? 5.044 -7.037 -6.333 1.00 89.38 167 ARG A O 1
ATOM 1345 N N . SER A 1 168 ? 4.633 -6.148 -4.317 1.00 89.12 168 SER A N 1
ATOM 1346 C CA . SER A 1 168 ? 5.964 -6.369 -3.754 1.00 89.12 168 SER A CA 1
ATOM 1347 C C . SER A 1 168 ? 5.903 -6.465 -2.236 1.00 89.12 168 SER A C 1
ATOM 1349 O O . SER A 1 168 ? 4.982 -5.936 -1.614 1.00 89.12 168 SER A O 1
ATOM 1351 N N . GLN A 1 169 ? 6.909 -7.098 -1.637 1.00 88.44 169 GLN A N 1
ATOM 1352 C CA . GLN A 1 169 ? 7.120 -7.066 -0.191 1.00 88.44 169 GLN A CA 1
ATOM 1353 C C . GLN A 1 169 ? 8.060 -5.929 0.195 1.00 88.44 169 GLN A C 1
ATOM 1355 O O . GLN A 1 169 ? 8.963 -5.568 -0.563 1.00 88.44 169 GLN A O 1
ATOM 1360 N N . CYS A 1 170 ? 7.831 -5.352 1.375 1.00 88.44 170 CYS A N 1
ATOM 1361 C CA . CYS A 1 170 ? 8.714 -4.329 1.908 1.00 88.44 170 CYS A CA 1
ATOM 1362 C C . CYS A 1 170 ? 9.972 -4.983 2.488 1.00 88.44 170 CYS A C 1
ATOM 1364 O O . CYS A 1 170 ? 9.873 -5.807 3.393 1.00 88.44 170 CYS A O 1
ATOM 1366 N N . ASN A 1 171 ? 11.139 -4.580 1.983 1.00 86.38 171 ASN A N 1
ATOM 1367 C CA . ASN A 1 171 ? 12.447 -5.070 2.435 1.00 86.38 171 ASN A CA 1
ATOM 1368 C C . ASN A 1 171 ? 13.235 -4.005 3.219 1.00 86.38 171 ASN A C 1
ATOM 1370 O O . ASN A 1 171 ? 14.408 -4.204 3.524 1.00 86.38 171 ASN A O 1
ATOM 1374 N N . LEU A 1 172 ? 12.598 -2.870 3.516 1.00 86.50 172 LEU A N 1
ATOM 1375 C CA . LEU A 1 172 ? 13.156 -1.741 4.259 1.00 86.50 172 LEU A CA 1
ATOM 1376 C C . LEU A 1 172 ? 12.434 -1.592 5.600 1.00 86.50 172 LEU A C 1
ATOM 1378 O O . LEU A 1 172 ? 11.298 -2.046 5.758 1.00 86.50 172 LEU A O 1
ATOM 1382 N N . SER A 1 173 ? 13.082 -0.931 6.560 1.00 87.31 173 SER A N 1
ATOM 1383 C CA . SER A 1 173 ? 12.414 -0.547 7.804 1.00 87.31 173 SER A CA 1
ATOM 1384 C C . SER A 1 173 ? 11.289 0.452 7.502 1.00 87.31 173 SER A C 1
ATOM 1386 O O . SER A 1 173 ? 11.381 1.230 6.551 1.00 87.31 173 SER A O 1
ATOM 1388 N N . VAL A 1 174 ? 10.218 0.446 8.303 1.00 87.25 174 VAL A N 1
ATOM 1389 C CA . VAL A 1 174 ? 9.066 1.338 8.081 1.00 87.25 174 VAL A CA 1
ATOM 1390 C C . VAL A 1 174 ? 9.463 2.818 8.164 1.00 87.25 174 VAL A C 1
ATOM 1392 O O . VAL A 1 174 ? 8.907 3.641 7.439 1.00 87.25 174 VAL A O 1
ATOM 1395 N N . SER A 1 175 ? 10.452 3.130 9.001 1.00 88.69 175 SER A N 1
ATOM 1396 C CA . SER A 1 175 ? 11.001 4.468 9.237 1.00 88.69 175 SER A CA 1
ATOM 1397 C C . SER A 1 175 ? 11.751 5.030 8.027 1.00 88.69 175 SER A C 1
ATOM 1399 O O . SER A 1 175 ? 11.685 6.228 7.771 1.00 88.69 175 SER A O 1
ATOM 1401 N N . ASP A 1 176 ? 12.434 4.163 7.273 1.00 90.81 176 ASP A N 1
ATOM 1402 C CA . ASP A 1 176 ? 13.310 4.551 6.156 1.00 90.81 176 ASP A CA 1
ATOM 1403 C C . ASP A 1 176 ? 12.572 4.594 4.807 1.00 90.81 176 ASP A C 1
ATOM 1405 O O . ASP A 1 176 ? 13.160 4.859 3.755 1.00 90.81 176 ASP A O 1
ATOM 1409 N N . MET A 1 177 ? 11.272 4.295 4.801 1.00 89.25 177 MET A N 1
ATOM 1410 C CA . MET A 1 177 ? 10.479 4.276 3.580 1.00 89.25 177 MET A CA 1
ATOM 1411 C C . MET A 1 177 ? 10.162 5.689 3.078 1.00 89.25 177 MET A C 1
ATOM 1413 O O . MET A 1 177 ? 9.776 6.581 3.831 1.00 89.25 177 MET A O 1
ATOM 1417 N N . ALA A 1 178 ? 10.194 5.865 1.755 1.00 91.88 178 ALA A N 1
ATOM 1418 C CA . ALA A 1 178 ? 9.637 7.056 1.123 1.00 91.88 178 ALA A CA 1
ATOM 1419 C C . ALA A 1 178 ? 8.135 7.193 1.438 1.00 91.88 178 ALA A C 1
ATOM 1421 O O . ALA A 1 178 ? 7.400 6.203 1.476 1.00 91.88 178 ALA A O 1
ATOM 1422 N N . GLY A 1 179 ? 7.647 8.428 1.591 1.00 93.06 179 GLY A N 1
ATOM 1423 C CA . GLY A 1 179 ? 6.246 8.685 1.950 1.00 93.06 179 GLY A CA 1
ATOM 1424 C C . GLY A 1 179 ? 5.224 8.087 0.971 1.00 93.06 179 GLY A C 1
ATOM 1425 O O . GLY A 1 179 ? 4.153 7.644 1.385 1.00 93.06 179 GLY A O 1
ATOM 1426 N N . SER A 1 180 ? 5.558 8.005 -0.320 1.00 92.25 180 SER A N 1
ATOM 1427 C CA . SER A 1 180 ? 4.747 7.313 -1.333 1.00 92.25 180 SER A CA 1
ATOM 1428 C C . SER A 1 180 ? 4.637 5.809 -1.055 1.00 92.25 180 SER A C 1
ATOM 1430 O O . SER A 1 180 ? 3.539 5.250 -1.072 1.00 92.25 180 SER A O 1
ATOM 1432 N N . THR A 1 181 ? 5.758 5.168 -0.727 1.00 92.38 181 THR A N 1
ATOM 1433 C CA . THR A 1 181 ? 5.850 3.746 -0.378 1.00 92.38 181 THR A CA 1
ATOM 1434 C C . THR A 1 181 ? 5.088 3.433 0.910 1.00 92.38 181 THR A C 1
ATOM 1436 O O . THR A 1 181 ? 4.330 2.464 0.952 1.00 92.38 181 THR A O 1
ATOM 1439 N N . ILE A 1 182 ? 5.191 4.297 1.928 1.00 94.06 182 ILE A N 1
ATOM 1440 C CA . ILE A 1 182 ? 4.413 4.177 3.172 1.00 94.06 182 ILE A CA 1
ATOM 1441 C C . ILE A 1 182 ? 2.915 4.199 2.873 1.00 94.06 182 ILE A C 1
ATOM 1443 O O . ILE A 1 182 ? 2.180 3.333 3.343 1.00 94.06 182 ILE A O 1
ATOM 1447 N N . ARG A 1 183 ? 2.443 5.165 2.073 1.00 94.62 183 ARG A N 1
ATOM 1448 C CA . ARG A 1 183 ? 1.019 5.269 1.709 1.00 94.62 183 ARG A CA 1
ATOM 1449 C C . ARG A 1 183 ? 0.528 4.015 0.992 1.00 94.62 183 ARG A C 1
ATOM 1451 O O . ARG A 1 183 ? -0.555 3.528 1.312 1.00 94.62 183 ARG A O 1
ATOM 1458 N N . TYR A 1 184 ? 1.325 3.482 0.064 1.00 94.69 184 TYR A N 1
ATOM 1459 C CA . TYR A 1 184 ? 1.009 2.239 -0.636 1.00 94.69 184 TYR A CA 1
ATOM 1460 C C . TYR A 1 184 ? 0.849 1.065 0.337 1.00 94.69 184 TYR A C 1
ATOM 1462 O O . TYR A 1 184 ? -0.210 0.435 0.356 1.00 94.69 184 TYR A O 1
ATOM 1470 N N . TYR A 1 185 ? 1.859 0.801 1.173 1.00 94.50 185 TYR A N 1
ATOM 1471 C CA . TYR A 1 185 ? 1.822 -0.330 2.102 1.00 94.50 185 TYR A CA 1
ATOM 1472 C C . TYR A 1 185 ? 0.764 -0.162 3.189 1.00 94.50 185 TYR A C 1
ATOM 1474 O O . TYR A 1 185 ? 0.088 -1.130 3.515 1.00 94.50 185 TYR A O 1
ATOM 1482 N N . LYS A 1 186 ? 0.549 1.056 3.697 1.00 93.19 186 LYS A N 1
ATOM 1483 C CA . LYS A 1 186 ? -0.521 1.347 4.660 1.00 93.19 186 LYS A CA 1
ATOM 1484 C C . LYS A 1 186 ? -1.891 1.012 4.081 1.00 93.19 186 LYS A C 1
ATOM 1486 O O . LYS A 1 186 ? -2.678 0.331 4.730 1.00 93.19 186 LYS A O 1
ATOM 1491 N N . ARG A 1 187 ? -2.170 1.477 2.861 1.00 93.25 187 ARG A N 1
ATOM 1492 C CA . ARG A 1 187 ? -3.430 1.176 2.176 1.00 93.25 187 ARG A CA 1
ATOM 1493 C C . ARG A 1 187 ? -3.588 -0.332 1.967 1.00 93.25 187 ARG A C 1
ATOM 1495 O O . ARG A 1 187 ? -4.622 -0.879 2.321 1.00 93.25 187 ARG A O 1
ATOM 1502 N N . LYS A 1 188 ? -2.546 -1.010 1.476 1.00 94.00 188 LYS A N 1
ATOM 1503 C CA . LYS A 1 188 ? -2.568 -2.463 1.246 1.00 94.00 188 LYS A CA 1
ATOM 1504 C C . LYS A 1 188 ? -2.751 -3.282 2.522 1.00 94.00 188 LYS A C 1
ATOM 1506 O O . LYS A 1 188 ? -3.469 -4.278 2.509 1.00 94.00 188 LYS A O 1
ATOM 1511 N N . ALA A 1 189 ? -2.122 -2.862 3.614 1.00 92.81 189 ALA A N 1
ATOM 1512 C CA . ALA A 1 189 ? -2.284 -3.490 4.916 1.00 92.81 189 ALA A CA 1
ATOM 1513 C C . ALA A 1 189 ? -3.722 -3.339 5.428 1.00 92.81 189 ALA A C 1
ATOM 1515 O O . ALA A 1 189 ? -4.296 -4.317 5.889 1.00 92.81 189 ALA A O 1
ATOM 1516 N N . LEU A 1 190 ? -4.324 -2.151 5.292 1.00 92.25 190 LEU A N 1
ATOM 1517 C CA . LEU A 1 190 ? -5.719 -1.925 5.680 1.00 92.25 190 LEU A CA 1
ATOM 1518 C C . LEU A 1 190 ? -6.689 -2.792 4.876 1.00 92.25 190 LEU A C 1
ATOM 1520 O O . LEU A 1 190 ? -7.474 -3.505 5.488 1.00 92.25 190 LEU A O 1
ATOM 1524 N N . GLU A 1 191 ? -6.571 -2.801 3.544 1.00 92.44 191 GLU A N 1
ATOM 1525 C CA . GLU A 1 191 ? -7.382 -3.659 2.662 1.00 92.44 191 GLU A CA 1
ATOM 1526 C C . GLU A 1 191 ? -7.266 -5.142 3.075 1.00 92.44 191 GLU A C 1
ATOM 1528 O O . GLU A 1 191 ? -8.259 -5.860 3.155 1.00 92.44 191 GLU A O 1
ATOM 1533 N N . SER A 1 192 ? -6.051 -5.597 3.403 1.00 92.19 192 SER A N 1
ATOM 1534 C CA . SER A 1 192 ? -5.814 -6.983 3.829 1.00 92.19 192 SER A CA 1
ATOM 1535 C C . SER A 1 192 ? -6.421 -7.288 5.201 1.00 92.19 192 SER A C 1
ATOM 1537 O O . SER A 1 192 ? -7.006 -8.351 5.396 1.00 92.19 192 SER A O 1
ATOM 1539 N N . CYS A 1 193 ? -6.297 -6.369 6.160 1.00 92.19 193 CYS A N 1
ATOM 1540 C CA . CYS A 1 193 ? -6.908 -6.521 7.477 1.00 92.19 193 CYS A CA 1
ATOM 1541 C C . CYS A 1 193 ? -8.432 -6.536 7.376 1.00 92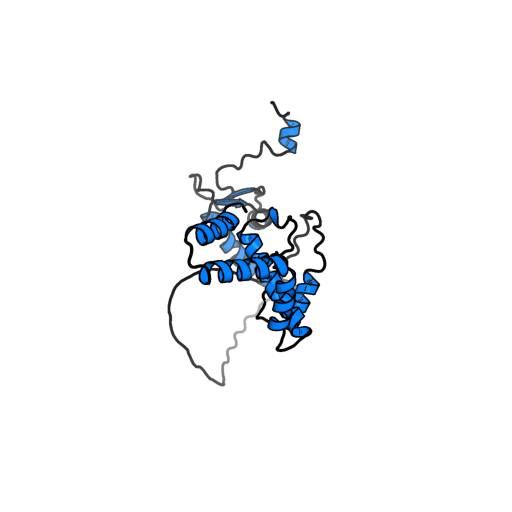.19 193 CYS A C 1
ATOM 1543 O O . CYS A 1 193 ? -9.061 -7.393 7.983 1.00 92.19 193 CYS A O 1
ATOM 1545 N N . GLU A 1 194 ? -9.030 -5.637 6.597 1.00 91.12 194 GLU A N 1
ATOM 1546 C CA . GLU A 1 194 ? -10.476 -5.616 6.369 1.00 91.12 194 GLU A CA 1
ATOM 1547 C C . GLU A 1 194 ? -10.973 -6.940 5.778 1.00 91.12 194 GLU A C 1
ATOM 1549 O O . GLU A 1 194 ? -11.976 -7.466 6.263 1.00 91.12 194 GLU A O 1
ATOM 1554 N N . ALA A 1 195 ? -10.226 -7.536 4.842 1.00 91.69 195 ALA A N 1
ATOM 1555 C CA . ALA A 1 195 ? -10.524 -8.856 4.283 1.00 91.69 195 ALA A CA 1
ATOM 1556 C C . ALA A 1 195 ? -10.592 -9.951 5.344 1.00 91.69 195 ALA A C 1
ATOM 1558 O O . ALA A 1 195 ? -11.553 -10.720 5.419 1.00 91.69 195 ALA A O 1
ATOM 1559 N N . VAL A 1 196 ? -9.571 -10.003 6.197 1.00 93.19 196 VAL A N 1
ATOM 1560 C CA . VAL A 1 196 ? -9.500 -10.976 7.287 1.00 93.19 196 VAL A CA 1
ATOM 1561 C C . VAL A 1 196 ? -10.625 -10.731 8.292 1.00 93.19 196 VAL A C 1
ATOM 1563 O O . VAL A 1 196 ? -11.316 -11.668 8.682 1.00 93.19 196 VAL A O 1
ATOM 1566 N N . MET A 1 197 ? -10.873 -9.475 8.664 1.00 93.62 197 MET A N 1
ATOM 1567 C CA . MET A 1 197 ? -11.934 -9.122 9.609 1.00 93.62 197 MET A CA 1
ATOM 1568 C C . MET A 1 197 ? -13.326 -9.434 9.056 1.00 93.62 197 MET A C 1
ATOM 1570 O O . MET A 1 197 ? -14.195 -9.841 9.820 1.00 93.62 197 MET A O 1
ATOM 1574 N N . HIS A 1 198 ? -13.545 -9.295 7.747 1.00 92.19 198 HIS A N 1
ATOM 1575 C CA . HIS A 1 198 ? -14.794 -9.694 7.100 1.00 92.19 198 HIS A CA 1
ATOM 1576 C C . HIS A 1 198 ? -15.011 -11.212 7.152 1.00 92.19 198 HIS A C 1
ATOM 1578 O O . HIS A 1 198 ? -16.144 -11.664 7.295 1.00 92.19 198 HIS A O 1
ATOM 1584 N N . CYS A 1 199 ? -13.934 -12.002 7.090 1.00 92.81 199 CYS A N 1
ATOM 1585 C CA . CYS A 1 199 ? -14.006 -13.454 7.266 1.00 92.81 199 CYS A CA 1
ATOM 1586 C C . CYS A 1 199 ? -14.290 -13.854 8.721 1.00 92.81 199 CYS A C 1
ATOM 1588 O O . CYS A 1 199 ? -14.986 -14.837 8.956 1.00 92.81 199 CYS A O 1
ATOM 1590 N N . ILE A 1 200 ? -13.756 -13.108 9.693 1.00 95.25 200 ILE A N 1
ATOM 1591 C CA . ILE A 1 200 ? -13.955 -13.379 11.126 1.00 95.25 200 ILE A CA 1
ATOM 1592 C C . ILE A 1 200 ? -15.358 -12.952 11.581 1.00 95.25 200 ILE A C 1
ATOM 1594 O O . ILE A 1 200 ? -16.038 -13.699 12.278 1.00 95.25 200 ILE A O 1
ATOM 1598 N N . ALA A 1 201 ? -15.777 -11.741 11.211 1.00 93.12 201 ALA A N 1
ATOM 1599 C CA . ALA A 1 201 ? -17.000 -11.100 11.678 1.00 93.12 201 ALA A CA 1
ATOM 1600 C C . ALA A 1 201 ? -17.726 -10.417 10.501 1.00 93.12 201 ALA A C 1
ATOM 1602 O O . ALA A 1 201 ? -17.635 -9.192 10.332 1.00 93.12 201 ALA A O 1
ATOM 1603 N N . PRO A 1 202 ? -18.443 -11.186 9.660 1.00 92.75 202 PRO A N 1
ATOM 1604 C CA . PRO A 1 202 ? -19.158 -10.634 8.514 1.00 92.75 202 PRO A CA 1
ATOM 1605 C C . PRO A 1 202 ? -20.180 -9.585 8.973 1.00 92.75 202 PRO A C 1
ATOM 1607 O O . PRO A 1 202 ? -20.935 -9.795 9.920 1.00 92.75 202 PRO A O 1
ATOM 1610 N N . GLY A 1 203 ? -20.170 -8.414 8.332 1.00 90.88 203 GLY A N 1
ATOM 1611 C CA . GLY A 1 203 ? -21.019 -7.271 8.700 1.00 90.88 203 GLY A CA 1
ATOM 1612 C C . GLY A 1 203 ? -20.564 -6.468 9.929 1.00 90.88 203 GLY A C 1
ATOM 1613 O O . GLY A 1 203 ? -21.106 -5.394 10.179 1.00 90.88 203 GLY A O 1
ATOM 1614 N N . GLN A 1 204 ? -19.553 -6.929 10.673 1.00 93.06 204 GLN A N 1
ATOM 1615 C CA . GLN A 1 204 ? -19.002 -6.233 11.849 1.00 93.06 204 GLN A CA 1
ATOM 1616 C C . GLN A 1 204 ? -17.483 -6.007 11.766 1.00 93.06 204 GLN A C 1
ATOM 1618 O O . GLN A 1 204 ? -16.864 -5.568 12.737 1.00 93.06 204 GLN A O 1
ATOM 1623 N N . SER A 1 205 ? -16.877 -6.241 10.601 1.00 91.88 205 SER A N 1
ATOM 1624 C CA . SER A 1 205 ? -15.434 -6.104 10.369 1.00 91.88 205 SER A CA 1
ATOM 1625 C C . SER A 1 205 ? -14.881 -4.740 10.793 1.00 91.88 205 SER A C 1
ATOM 1627 O O . SER A 1 205 ? -13.864 -4.668 11.478 1.00 91.88 205 SER A O 1
ATOM 1629 N N . ASN A 1 206 ? -15.584 -3.656 10.459 1.00 90.38 206 ASN A N 1
ATOM 1630 C CA . ASN A 1 206 ? -15.194 -2.290 10.817 1.00 90.38 206 ASN A CA 1
ATOM 1631 C C . ASN A 1 206 ? -15.254 -2.032 12.326 1.00 90.38 206 ASN A C 1
ATOM 1633 O O . ASN A 1 206 ? -14.388 -1.347 12.869 1.00 90.38 206 ASN A O 1
ATOM 1637 N N . ALA A 1 207 ? -16.262 -2.584 13.008 1.00 91.75 207 ALA A N 1
ATOM 1638 C CA . ALA A 1 207 ? -16.390 -2.460 14.456 1.00 91.75 207 ALA A CA 1
ATOM 1639 C C . ALA A 1 207 ? -15.243 -3.194 15.164 1.00 91.75 207 ALA A C 1
ATOM 1641 O O . ALA A 1 207 ? -14.620 -2.631 16.063 1.00 91.75 207 ALA A O 1
ATOM 1642 N N . LEU A 1 208 ? -14.910 -4.400 14.695 1.00 91.69 208 LEU A N 1
ATOM 1643 C CA . LEU A 1 208 ? -13.795 -5.196 15.204 1.00 91.69 208 LEU A CA 1
ATOM 1644 C C . LEU A 1 208 ? -12.440 -4.513 14.955 1.00 91.69 208 LEU A C 1
ATOM 1646 O O . LEU A 1 208 ? -11.627 -4.380 15.866 1.00 91.69 208 LEU A O 1
ATOM 1650 N N . LEU A 1 209 ? -12.223 -3.990 13.748 1.00 90.94 209 LEU A N 1
ATOM 1651 C CA . LEU A 1 209 ? -11.004 -3.263 13.388 1.00 90.94 209 LEU A CA 1
ATOM 1652 C C . LEU A 1 209 ? -10.847 -1.966 14.203 1.00 90.94 209 LEU A C 1
ATOM 1654 O O . LEU A 1 209 ? -9.732 -1.582 14.560 1.00 90.94 209 LEU A O 1
ATOM 1658 N N . ALA A 1 210 ? -11.956 -1.300 14.539 1.00 89.81 210 ALA A N 1
ATOM 1659 C CA . ALA A 1 210 ? -11.954 -0.132 15.413 1.00 89.81 210 ALA A CA 1
ATOM 1660 C C . ALA A 1 210 ? -11.620 -0.473 16.873 1.00 89.81 210 ALA A C 1
ATOM 1662 O O . ALA A 1 210 ? -11.018 0.360 17.543 1.00 89.81 210 ALA A O 1
ATOM 1663 N N . LEU A 1 211 ? -11.988 -1.657 17.375 1.00 88.62 211 LEU A N 1
ATOM 1664 C CA . LEU A 1 211 ? -11.569 -2.105 18.709 1.00 88.62 211 LEU A CA 1
ATOM 1665 C C . LEU A 1 211 ? -10.044 -2.253 18.774 1.00 88.62 211 LEU A C 1
ATOM 1667 O O . LEU A 1 211 ? -9.426 -1.658 19.644 1.00 88.62 211 LEU A O 1
ATOM 1671 N N . ILE A 1 212 ? -9.440 -2.900 17.774 1.00 87.44 212 ILE A N 1
ATOM 1672 C CA . ILE A 1 212 ? -7.982 -3.105 17.708 1.00 87.44 212 ILE A CA 1
ATOM 1673 C C . ILE A 1 212 ? -7.222 -1.769 17.667 1.00 87.44 212 ILE A C 1
ATOM 1675 O O . ILE A 1 212 ? -6.247 -1.577 18.380 1.00 87.44 212 ILE A O 1
ATOM 1679 N N . LYS A 1 213 ? -7.687 -0.801 16.866 1.00 84.88 213 LYS A N 1
ATOM 1680 C CA . LYS A 1 213 ? -7.032 0.519 16.759 1.00 84.88 213 LYS A CA 1
ATOM 1681 C C . LYS A 1 213 ? -7.092 1.348 18.045 1.00 84.88 213 LYS A C 1
ATOM 1683 O O . LYS A 1 213 ? -6.232 2.207 18.247 1.00 84.88 213 LYS A O 1
ATOM 1688 N N . ARG A 1 214 ? -8.129 1.164 18.869 1.00 72.44 214 ARG A N 1
ATOM 1689 C CA . ARG A 1 214 ? -8.292 1.903 20.131 1.00 72.44 214 ARG A CA 1
ATOM 1690 C C . ARG A 1 214 ? -7.270 1.472 21.177 1.00 72.44 214 ARG A C 1
ATOM 1692 O O . ARG A 1 214 ? -6.836 2.325 21.940 1.00 72.44 214 ARG A O 1
ATOM 1699 N N . ASP A 1 215 ? -6.849 0.212 21.145 1.00 60.91 215 ASP A N 1
ATOM 1700 C CA . ASP A 1 215 ? -5.839 -0.313 22.067 1.00 60.91 215 ASP A CA 1
ATOM 1701 C C . ASP A 1 215 ? -4.430 0.254 21.780 1.00 60.91 215 ASP A C 1
ATOM 1703 O O . ASP A 1 215 ? -3.645 0.436 22.707 1.00 60.91 215 ASP A O 1
ATOM 1707 N N . ASP A 1 216 ? -4.130 0.639 20.529 1.00 56.34 216 ASP A N 1
ATOM 1708 C CA . ASP A 1 216 ? -2.829 1.221 20.138 1.00 56.34 216 ASP A CA 1
ATOM 1709 C C . ASP A 1 216 ? -2.766 2.760 20.249 1.00 56.34 216 ASP A C 1
ATOM 1711 O O . ASP A 1 216 ? -1.691 3.344 20.390 1.00 56.34 216 ASP A O 1
ATOM 1715 N N . THR A 1 217 ? -3.908 3.454 20.153 1.00 51.34 217 THR A N 1
ATOM 1716 C CA . THR A 1 217 ? -3.980 4.934 20.128 1.00 51.34 217 THR A CA 1
ATOM 1717 C C . THR A 1 217 ? -4.209 5.567 21.487 1.00 51.34 217 THR A C 1
ATOM 1719 O O . THR A 1 217 ? -4.617 6.726 21.580 1.00 51.34 217 THR A O 1
ATOM 1722 N N . SER A 1 218 ? -3.875 4.851 22.550 1.00 43.50 218 SER A N 1
ATOM 1723 C CA . SER A 1 218 ? -3.795 5.461 23.855 1.00 43.50 218 SER A CA 1
ATOM 1724 C C . SER A 1 218 ? -2.332 5.658 24.275 1.00 43.50 218 SER A C 1
ATOM 1726 O O . SER A 1 218 ? -1.753 4.791 24.927 1.00 43.50 218 SER A O 1
ATOM 1728 N N . PRO A 1 219 ? -1.756 6.863 24.102 1.00 48.88 219 PRO A N 1
ATOM 1729 C CA . PRO A 1 219 ? -1.391 7.562 25.314 1.00 48.88 219 PRO A CA 1
ATOM 1730 C C . PRO A 1 219 ? -2.723 7.763 26.033 1.00 48.88 219 PRO A C 1
ATOM 1732 O O . PRO A 1 219 ? -3.460 8.691 25.726 1.00 48.88 219 PRO A O 1
ATOM 1735 N N . ILE A 1 220 ? -3.119 6.824 26.895 1.00 50.12 220 ILE A N 1
ATOM 1736 C CA . ILE A 1 220 ? -4.089 7.161 27.930 1.00 50.12 220 ILE A CA 1
ATOM 1737 C C . ILE A 1 220 ? -3.339 8.294 28.651 1.00 50.12 220 ILE A C 1
ATOM 1739 O O . ILE A 1 220 ? -2.300 7.982 29.240 1.00 50.12 220 ILE A O 1
ATOM 1743 N N . PRO A 1 221 ? -3.740 9.589 28.614 1.00 51.84 221 PRO A N 1
ATOM 1744 C CA . PRO A 1 221 ? -3.548 10.369 29.822 1.00 51.84 221 PRO A CA 1
ATOM 1745 C C . PRO A 1 221 ? -4.272 9.495 30.827 1.00 51.84 221 PRO A C 1
ATOM 1747 O O . PRO A 1 221 ? -5.492 9.356 30.684 1.00 51.84 221 PRO A O 1
ATOM 1750 N N . SER A 1 222 ? -3.488 8.757 31.635 1.00 56.97 222 SER A N 1
ATOM 1751 C CA . SER A 1 222 ? -3.901 7.719 32.591 1.00 56.97 222 SER A CA 1
ATOM 1752 C C . SER A 1 222 ? -5.330 8.014 33.000 1.00 56.97 222 SER A C 1
ATOM 1754 O O . SER A 1 222 ? -5.572 9.178 33.242 1.00 56.97 222 SER A O 1
ATOM 1756 N N . SER A 1 223 ? -6.306 7.101 33.028 1.00 63.12 223 SER A N 1
ATOM 1757 C CA . SER A 1 223 ? -7.725 7.493 33.241 1.00 63.12 223 SER A CA 1
ATOM 1758 C C . SER A 1 223 ? -7.925 8.588 34.320 1.00 63.12 223 SER A C 1
ATOM 1760 O O . SER A 1 223 ? -8.751 9.482 34.153 1.00 63.12 223 SER A O 1
ATOM 1762 N N . LYS A 1 224 ? -7.044 8.573 35.331 1.00 68.88 224 LYS A N 1
ATOM 1763 C CA . LYS A 1 224 ? -6.681 9.647 36.269 1.00 68.88 224 LYS A CA 1
ATOM 1764 C C . LYS A 1 224 ? -6.350 11.030 35.669 1.00 68.88 224 LYS A C 1
ATOM 1766 O O . LYS A 1 224 ? -7.001 11.978 36.048 1.00 68.88 224 LYS A O 1
ATOM 1771 N N . ASP A 1 225 ? -5.385 11.208 34.776 1.00 76.06 225 ASP A N 1
ATOM 1772 C CA . ASP A 1 225 ? -5.019 12.466 34.106 1.00 76.06 225 ASP A CA 1
ATOM 1773 C C . ASP A 1 225 ? -6.184 13.075 33.304 1.00 76.06 225 ASP A C 1
ATOM 1775 O O . ASP A 1 225 ? -6.415 14.279 33.374 1.00 76.06 225 ASP A O 1
ATOM 1779 N N . SER A 1 226 ? -6.974 12.264 32.584 1.00 79.81 226 SER A N 1
ATOM 1780 C CA . SER A 1 226 ? -8.186 12.768 31.909 1.00 79.81 226 SER A CA 1
ATOM 1781 C C . SER A 1 226 ? -9.244 13.230 32.918 1.00 79.81 226 SER A C 1
ATOM 1783 O O . SER A 1 226 ? -9.906 14.251 32.715 1.00 79.81 226 SER A O 1
ATOM 1785 N N . GLU A 1 227 ? -9.392 12.501 34.024 1.00 86.75 227 GLU A N 1
ATOM 1786 C CA . GLU A 1 227 ? -10.268 12.867 35.137 1.00 86.75 227 GLU A CA 1
ATOM 1787 C C . GLU A 1 227 ? -9.770 14.119 35.881 1.00 86.75 227 GLU A C 1
ATOM 1789 O O . GLU A 1 227 ? -10.569 14.997 36.202 1.00 86.75 227 GLU A O 1
ATOM 1794 N N . LEU A 1 228 ? -8.457 14.258 36.072 1.00 88.19 228 LEU A N 1
ATOM 1795 C CA . LEU A 1 228 ? -7.798 15.414 36.676 1.00 88.19 228 LEU A CA 1
ATOM 1796 C C . LEU A 1 228 ? -7.994 16.662 35.815 1.00 88.19 228 LEU A C 1
ATOM 1798 O O . LEU A 1 228 ? -8.392 17.692 36.346 1.00 88.19 228 LEU A O 1
ATOM 1802 N N . ILE A 1 229 ? -7.802 16.572 34.495 1.00 89.25 229 ILE A N 1
ATOM 1803 C CA . ILE A 1 229 ? -8.049 17.691 33.573 1.00 89.25 229 ILE A CA 1
ATOM 1804 C C . ILE A 1 229 ? -9.519 18.120 33.638 1.00 89.25 229 ILE A C 1
ATOM 1806 O O . ILE A 1 229 ? -9.804 19.308 33.767 1.00 89.25 229 ILE A O 1
ATOM 1810 N N . LYS A 1 230 ? -10.465 17.171 33.631 1.00 89.81 230 LYS A N 1
ATOM 1811 C CA . LYS A 1 230 ? -11.897 17.479 33.792 1.00 89.81 230 LYS A CA 1
ATOM 1812 C C . LYS A 1 230 ? -12.193 18.141 35.138 1.00 89.81 230 LYS A C 1
ATOM 1814 O O . LYS A 1 230 ? -12.941 19.111 35.183 1.00 89.81 230 LYS A O 1
ATOM 1819 N N . ARG A 1 231 ? -11.584 17.661 36.228 1.00 90.88 231 ARG A N 1
ATOM 1820 C CA . ARG A 1 231 ? -11.724 18.251 37.569 1.00 90.88 231 ARG A CA 1
ATOM 1821 C C . ARG A 1 231 ? -11.169 19.674 37.623 1.00 90.88 231 ARG A C 1
ATOM 1823 O O . ARG A 1 231 ? -11.813 20.541 38.201 1.00 90.88 231 ARG A O 1
ATOM 1830 N N . LEU A 1 232 ? -10.014 19.920 37.006 1.00 91.50 232 LEU A N 1
ATOM 1831 C CA . LEU A 1 232 ? -9.394 21.245 36.926 1.00 91.50 232 LEU A CA 1
ATOM 1832 C C . LEU A 1 232 ? -10.248 22.226 36.114 1.00 91.50 232 LEU A C 1
ATOM 1834 O O . LEU A 1 232 ? -10.386 23.376 36.521 1.00 91.50 232 LEU A O 1
ATOM 1838 N N . ILE A 1 233 ? -10.870 21.768 35.022 1.00 91.88 233 ILE A N 1
ATOM 1839 C CA . ILE A 1 233 ? -11.819 22.572 34.239 1.00 91.88 233 ILE A CA 1
ATOM 1840 C C . ILE A 1 233 ? -13.046 22.937 35.087 1.00 91.88 233 ILE A C 1
ATOM 1842 O O . ILE A 1 233 ? -13.400 24.110 35.151 1.00 91.88 233 ILE A O 1
ATOM 1846 N N . MET A 1 234 ? -13.635 21.981 35.815 1.00 93.19 234 MET A N 1
ATOM 1847 C CA . MET A 1 234 ? -14.769 22.272 36.709 1.00 93.19 234 MET A CA 1
ATOM 1848 C C . MET A 1 234 ? -14.401 23.289 37.801 1.00 93.19 234 MET A C 1
ATOM 1850 O O . MET A 1 234 ? -15.130 24.250 38.016 1.00 93.19 234 MET A O 1
ATOM 1854 N N . LEU A 1 235 ? -13.238 23.141 38.446 1.00 93.56 235 LEU A N 1
ATOM 1855 C CA . LEU A 1 235 ? -12.767 24.088 39.470 1.00 93.56 235 LEU A CA 1
ATOM 1856 C C . LEU A 1 235 ? -12.498 25.494 38.902 1.00 93.56 235 LEU A C 1
ATOM 1858 O O . LEU A 1 235 ? -12.655 26.499 39.599 1.00 93.56 235 LEU A O 1
ATOM 1862 N N . TYR A 1 236 ? -12.087 25.587 37.638 1.00 94.19 236 TYR A N 1
ATOM 1863 C CA . TYR A 1 236 ? -11.907 26.865 36.951 1.00 94.19 236 TYR A CA 1
ATOM 1864 C C . TYR A 1 236 ? -13.247 27.562 36.666 1.00 94.19 236 TYR A C 1
AT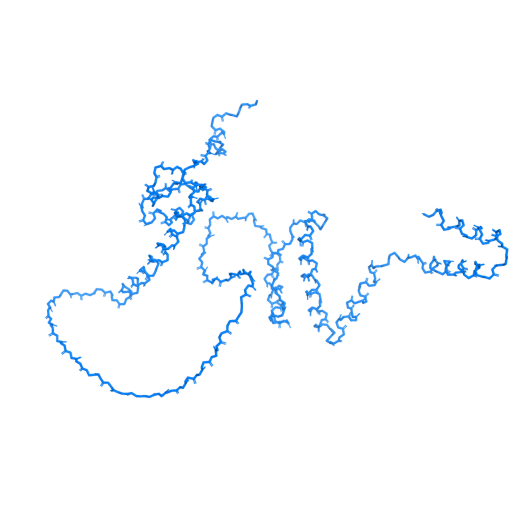OM 1866 O O . TYR A 1 236 ? -13.354 28.784 36.803 1.00 94.19 236 TYR A O 1
ATOM 1874 N N . GLU A 1 237 ? -14.268 26.799 36.277 1.00 93.44 237 GLU A N 1
ATOM 1875 C CA . GLU A 1 237 ? -15.613 27.316 36.010 1.00 93.44 237 GLU A CA 1
ATOM 1876 C C . GLU A 1 237 ? -16.340 27.724 37.299 1.00 93.44 237 GLU A C 1
ATOM 1878 O O . GLU A 1 237 ? -16.957 28.787 37.323 1.00 93.44 237 GLU A O 1
ATOM 1883 N N . GLU A 1 238 ? -16.197 26.946 38.377 1.00 94.25 238 GLU A N 1
ATOM 1884 C CA . GLU A 1 238 ? -16.839 27.186 39.682 1.00 94.25 238 GLU A CA 1
ATOM 1885 C C . GLU A 1 238 ? -16.155 28.261 40.542 1.00 94.25 238 GLU A C 1
ATOM 1887 O O . GLU A 1 238 ? -16.729 28.727 41.524 1.00 94.25 238 GLU A O 1
ATOM 1892 N N . SER A 1 239 ? -14.918 28.654 40.229 1.00 92.50 239 SER A N 1
ATOM 1893 C CA . SER A 1 239 ? -14.215 29.669 41.020 1.00 92.50 239 SER A CA 1
ATOM 1894 C C . SER A 1 239 ? -14.635 31.090 40.631 1.00 92.50 239 SER A C 1
ATOM 1896 O O . SER A 1 239 ? -14.661 31.448 39.458 1.00 92.50 239 SER A O 1
ATOM 1898 N N . ASP A 1 240 ? -14.880 31.949 41.622 1.00 90.44 240 ASP A N 1
ATOM 1899 C CA . ASP A 1 240 ? -15.179 33.376 41.399 1.00 90.44 240 ASP A CA 1
ATOM 1900 C C . ASP A 1 240 ? -13.938 34.275 41.524 1.00 90.44 240 ASP A C 1
ATOM 1902 O O . ASP A 1 240 ? -13.929 35.428 41.091 1.00 90.44 240 ASP A O 1
ATOM 1906 N N . SER A 1 241 ? -12.852 33.750 42.101 1.00 93.31 241 SER A N 1
ATOM 1907 C CA . SER A 1 241 ? -11.607 34.495 42.283 1.00 93.31 241 SER A CA 1
ATOM 1908 C C . SER A 1 241 ? -10.676 34.356 41.080 1.00 93.31 241 SER A C 1
ATOM 1910 O O . SER A 1 241 ? -10.237 33.259 40.722 1.00 93.31 241 SER A O 1
ATOM 1912 N N . TRP A 1 242 ? -10.283 35.494 40.504 1.00 91.81 242 TRP A N 1
ATOM 1913 C CA . TRP A 1 242 ? -9.319 35.543 39.402 1.00 91.81 242 TRP A CA 1
ATOM 1914 C C . TRP A 1 242 ? -7.946 34.965 39.777 1.00 91.81 242 TRP A C 1
ATOM 1916 O O . TRP A 1 242 ? -7.286 34.357 38.934 1.00 91.81 242 TRP A O 1
ATOM 1926 N N . SER A 1 243 ? -7.515 35.102 41.037 1.00 91.38 243 SER A N 1
ATOM 1927 C CA . SER A 1 243 ? -6.239 34.534 41.493 1.00 91.38 243 SER A CA 1
ATOM 1928 C C . SER A 1 243 ? -6.236 33.005 41.414 1.00 91.38 243 SER A C 1
ATOM 1930 O O . SER A 1 243 ? -5.280 32.429 40.902 1.00 91.38 243 SER A O 1
ATOM 1932 N N . THR A 1 244 ? -7.330 32.363 41.829 1.00 91.94 244 THR A N 1
ATOM 1933 C CA . THR A 1 244 ? -7.511 30.904 41.793 1.00 91.94 244 THR A CA 1
ATOM 1934 C C . THR A 1 244 ? -7.593 30.390 40.360 1.00 91.94 244 THR A C 1
ATOM 1936 O O . THR A 1 244 ? -6.934 29.412 40.018 1.00 91.94 244 THR A O 1
ATOM 1939 N N . LYS A 1 245 ? -8.311 31.097 39.477 1.00 93.50 245 LYS A N 1
ATOM 1940 C CA . LYS A 1 245 ? -8.327 30.789 38.038 1.00 93.50 245 LYS A CA 1
ATOM 1941 C C . LYS A 1 245 ? -6.934 30.838 37.422 1.00 93.50 245 LYS A C 1
ATOM 1943 O O . LYS A 1 245 ? -6.572 29.960 36.644 1.00 93.50 245 LYS A O 1
ATOM 1948 N N . ARG A 1 246 ? -6.140 31.849 37.783 1.00 92.31 246 ARG A N 1
ATOM 1949 C CA . ARG A 1 246 ? -4.767 32.004 37.290 1.00 92.31 246 ARG A CA 1
ATOM 1950 C C . ARG A 1 246 ? -3.842 30.900 37.799 1.00 92.31 246 ARG A C 1
ATOM 1952 O O . ARG A 1 246 ? -2.997 30.427 37.048 1.00 92.31 246 ARG A O 1
ATOM 1959 N N . GLU A 1 247 ? -4.013 30.478 39.047 1.00 92.06 247 GLU A N 1
ATOM 1960 C CA . GLU A 1 247 ? -3.258 29.369 39.630 1.00 92.06 247 GLU A CA 1
ATOM 1961 C C . GLU A 1 247 ? -3.592 28.038 38.943 1.00 92.06 247 GLU A C 1
ATOM 1963 O O . GLU A 1 247 ? -2.678 27.323 38.540 1.00 92.06 247 GLU A O 1
ATOM 1968 N N . ILE A 1 248 ? -4.875 27.760 38.685 1.00 92.38 248 ILE A N 1
ATOM 1969 C CA . ILE A 1 248 ? -5.312 26.576 37.928 1.00 92.38 248 ILE A CA 1
ATOM 1970 C C . ILE A 1 248 ? -4.729 26.580 36.508 1.00 92.38 248 ILE A C 1
ATOM 1972 O O . ILE A 1 248 ? -4.200 25.564 36.062 1.00 92.38 248 ILE A O 1
ATOM 1976 N N . LEU A 1 249 ? -4.762 27.719 35.806 1.00 89.81 249 LEU A N 1
ATOM 1977 C CA . LEU A 1 249 ? -4.186 27.833 34.460 1.00 89.81 249 LEU A CA 1
ATOM 1978 C C . LEU A 1 249 ? -2.665 27.622 34.446 1.00 89.81 249 LEU A C 1
ATOM 1980 O O . LEU A 1 249 ? -2.142 27.024 33.509 1.00 89.81 249 LEU A O 1
ATOM 1984 N N . SER A 1 250 ? -1.961 28.029 35.506 1.00 90.31 250 SER A N 1
ATOM 1985 C CA . SER A 1 250 ? -0.507 27.840 35.614 1.00 90.31 250 SER A CA 1
ATOM 1986 C C . SER A 1 250 ? -0.075 26.366 35.640 1.00 90.31 250 SER A C 1
ATOM 1988 O O . SER A 1 250 ? 1.076 26.055 35.331 1.00 90.31 250 SER A O 1
ATOM 1990 N N . LEU A 1 251 ? -0.997 25.451 35.967 1.00 86.88 251 LEU A N 1
ATOM 1991 C CA . LEU A 1 251 ? -0.757 24.007 35.945 1.00 86.88 251 LEU A CA 1
ATOM 1992 C C . LEU A 1 251 ? -0.731 23.432 34.519 1.00 86.88 251 LEU A C 1
ATOM 1994 O O . LEU A 1 251 ? -0.160 22.364 34.322 1.00 86.88 251 LEU A O 1
ATOM 1998 N N . PHE A 1 252 ? -1.298 24.131 33.528 1.00 81.25 252 PHE A N 1
ATOM 1999 C CA . PHE A 1 252 ? -1.315 23.695 32.125 1.00 81.25 252 PHE A CA 1
ATOM 2000 C C . PHE A 1 252 ? -0.065 24.126 31.336 1.00 81.25 252 PHE A C 1
ATOM 2002 O O . PHE A 1 252 ? 0.253 23.504 30.330 1.00 81.25 252 PHE A O 1
ATOM 2009 N N . GLU A 1 253 ? 0.663 25.159 31.778 1.00 69.06 253 GLU A N 1
ATOM 2010 C CA . GLU A 1 253 ? 1.824 25.709 31.049 1.00 69.06 253 GLU A CA 1
ATOM 2011 C C . GLU A 1 253 ? 3.160 25.003 31.353 1.00 69.06 253 GLU A C 1
ATOM 2013 O O . GLU A 1 253 ? 4.147 25.238 30.660 1.00 69.06 253 GLU A O 1
ATOM 2018 N N . LYS A 1 254 ? 3.224 24.151 32.387 1.00 55.03 254 LYS A N 1
ATOM 2019 C CA . LYS A 1 254 ? 4.464 23.468 32.819 1.00 55.03 254 LYS A CA 1
ATOM 2020 C C . LYS A 1 254 ? 4.613 22.017 32.325 1.00 55.03 254 LYS A C 1
ATOM 2022 O O . LYS A 1 254 ? 5.464 21.303 32.856 1.00 55.03 254 LYS A O 1
ATOM 2027 N N . GLY A 1 255 ? 3.796 21.585 31.364 1.00 45.34 255 GLY A N 1
ATOM 2028 C CA . GLY A 1 255 ? 3.827 20.238 30.773 1.00 45.34 255 GLY A CA 1
ATOM 2029 C C . GLY A 1 255 ? 4.661 20.152 29.505 1.00 45.34 255 GLY A C 1
ATOM 2030 O O . GLY A 1 255 ? 4.496 21.044 28.646 1.00 45.34 255 GLY A O 1
#

Radius of gyration: 34.91 Å; Cα contacts (8 Å, |Δi|>4): 135; chains: 1; bounding box: 73×71×105 Å

Sequence (255 aa):
MTVCPKHRELLGIYWRPVHRCQHPLHKSSKPGKCDRGVTFKMSKEIKDQWDVLVQTGSEICRQCREKHKEHIKTSCSKKIRDDVVKNIFPDNTESSLNDVAFENNAQETLTTELEFSALTDIDEENLASPDNIDDKDWISTPQVSRNLAALNDFLKVVHGRDVSPLRSQCNLSVSDMAGSTIRYYKRKALESCEAVMHCIAPGQSNALLALIKRDDTSPIPSSKDSELIKRLIMLYEESDSWSTKREILSLFEKG

pLDDT: mean 72.0, std 22.18, range [23.91, 95.25]

Organism: Paramuricea clavata (NCBI:txid317549)

Secondary structure (DSSP, 8-state):
----HHHHHHTTTT-PPPSS---TT---SS---EEEEPPHHHHHHHHHHH---PPTT-EEEHHHHHHHHHHHHHHHHHHHHHHHHHHH------------------------------------------------S---------SHHHHHHHHHHHHTTSSPPP-----S-GGGS-HHHHHHHHHHHHHHHHHHHHHHSTTTHHHHHHHHHHHHS----THHHHHHHHHHHHHHHH---HHHHHHHHHTTTT-